Protein AF-A0A8H4QAP1-F1 (afdb_monomer)

Organism: NCBI:txid2030778

Nearest PDB structures (foldseek):
  6ek9-assembly1_A  TM=5.334E-01  e=6.491E-01  Streptomyces lividans
  7nd2-assembly1_B  TM=5.210E-01  e=2.814E+00  Homo sapiens
  6r2g-assembly1_A  TM=3.193E-01  e=6.148E-01  Human immunodeficiency virus 1
  5c5b-assembly1_A  TM=3.567E-01  e=1.002E+00  Homo sapiens

Foldseek 3Di:
DPPPPVVVLDPDPPVVLVVLLVVLLVLLVVLLVLLVVLCVVPNDVLSVLSNVLSVLSVVLSCVVVVCVPDPVNVVVDDLVVNLVSLVVSLVSLVVSLVSLVVVLVPDPDDDPNSVSSVVSSVSSVVSSVSSVVSNVVSVVVVVVCVVVVNDPPPPVPPPPPPPVPPPDDDDDDDDDDDDDDDDDDDDDDDDDDDDDDDDDDDDDDDDDDDDDDDDPDPDDDDDPPDDPVVVVVVVVVVVVVVVVVVVVVVVVVVVVVVVPPPDDPPDDDDDDDDDDDDDDDDDDDD

Radius of gyration: 42.43 Å; Cα contacts (8 Å, |Δi|>4): 109; chains: 1; bounding box: 143×78×102 Å

Mean predicted aligned error: 18.77 Å

InterPro domains:
  IPR008253 Marvel domain [PF01284] (18-136)

Structure (mmCIF, N/CA/C/O backbone):
data_AF-A0A8H4QAP1-F1
#
_entry.id   AF-A0A8H4QAP1-F1
#
loop_
_atom_site.group_PDB
_atom_site.id
_atom_site.type_symbol
_atom_site.label_atom_id
_atom_site.label_alt_id
_atom_site.label_comp_id
_atom_site.label_asym_id
_atom_site.label_entity_id
_atom_site.label_seq_id
_atom_site.pdbx_PDB_ins_code
_atom_site.Cartn_x
_atom_site.Cartn_y
_atom_site.Cartn_z
_atom_site.occupancy
_atom_site.B_iso_or_equiv
_atom_site.auth_seq_id
_atom_site.auth_comp_id
_atom_site.auth_asym_id
_atom_site.auth_atom_id
_atom_site.pdbx_PDB_model_num
ATOM 1 N N . MET A 1 1 ? -18.581 15.049 41.054 1.00 49.25 1 MET A N 1
ATOM 2 C CA . MET A 1 1 ? -17.470 14.069 41.031 1.00 49.25 1 MET A CA 1
ATOM 3 C C . MET A 1 1 ? -17.842 12.804 40.231 1.00 49.25 1 MET A C 1
ATOM 5 O O . MET A 1 1 ? -17.352 11.732 40.550 1.00 49.25 1 MET A O 1
ATOM 9 N N . ASP A 1 2 ? -18.627 12.909 39.147 1.00 53.44 2 ASP A N 1
ATOM 10 C CA . ASP A 1 2 ? -19.087 11.742 38.352 1.00 53.44 2 ASP A CA 1
ATOM 11 C C . ASP A 1 2 ? -18.311 11.505 37.046 1.00 53.44 2 ASP A C 1
ATOM 13 O O . ASP A 1 2 ? -18.606 10.600 36.268 1.00 53.44 2 ASP A O 1
ATOM 17 N N . GLN A 1 3 ? -17.264 12.289 36.799 1.00 52.62 3 GLN A N 1
ATOM 18 C CA . GLN A 1 3 ? -16.520 12.270 35.537 1.00 52.62 3 GLN A CA 1
ATOM 19 C C . GLN A 1 3 ? -15.535 11.089 35.413 1.00 52.62 3 GLN A C 1
ATOM 21 O O . GLN A 1 3 ? -14.846 10.957 34.410 1.00 52.62 3 GLN A O 1
ATOM 26 N N . THR A 1 4 ? -15.465 10.204 36.414 1.00 53.84 4 THR A N 1
ATOM 27 C CA . THR A 1 4 ? -14.451 9.137 36.510 1.00 53.84 4 THR A CA 1
ATOM 28 C C . THR A 1 4 ? -14.895 7.773 35.970 1.00 53.84 4 THR A C 1
ATOM 30 O O . THR A 1 4 ? -14.049 6.886 35.824 1.00 53.84 4 THR A O 1
ATOM 33 N N . LYS A 1 5 ? -16.185 7.576 35.650 1.00 55.31 5 LYS A N 1
ATOM 34 C CA . LYS A 1 5 ? -16.690 6.309 35.076 1.00 55.31 5 LYS A CA 1
ATOM 35 C C . LYS A 1 5 ? -16.772 6.311 33.548 1.00 55.31 5 LYS A C 1
ATOM 37 O O . LYS A 1 5 ? -16.406 5.307 32.947 1.00 55.31 5 LYS A O 1
ATOM 42 N N . ALA A 1 6 ? -17.173 7.420 32.923 1.00 56.00 6 ALA A N 1
ATOM 43 C CA . ALA A 1 6 ? -17.333 7.488 31.464 1.00 56.00 6 ALA A CA 1
ATOM 44 C C . ALA A 1 6 ? -15.996 7.414 30.698 1.00 56.00 6 ALA A C 1
ATOM 46 O O . ALA A 1 6 ? -15.949 6.934 29.570 1.00 56.00 6 ALA A O 1
ATOM 47 N N . ASP A 1 7 ? -14.895 7.829 31.329 1.00 52.38 7 ASP A N 1
ATOM 48 C CA . ASP A 1 7 ? -13.573 7.894 30.690 1.00 52.38 7 ASP A CA 1
ATOM 49 C C . ASP A 1 7 ? -12.844 6.534 30.640 1.00 52.38 7 ASP A C 1
ATOM 51 O O . ASP A 1 7 ? -11.825 6.385 29.969 1.00 52.38 7 ASP A O 1
ATOM 55 N N . ARG A 1 8 ? -13.364 5.504 31.327 1.00 53.78 8 ARG A N 1
ATOM 56 C CA . ARG A 1 8 ? -12.758 4.157 31.338 1.00 53.78 8 ARG A CA 1
ATOM 57 C C . ARG A 1 8 ? -13.138 3.295 30.134 1.00 53.78 8 ARG A C 1
ATOM 59 O O . ARG A 1 8 ? -12.494 2.270 29.918 1.00 53.78 8 ARG A O 1
ATOM 66 N N . ASP A 1 9 ? -14.130 3.703 29.342 1.00 52.78 9 ASP A N 1
ATOM 67 C CA . ASP A 1 9 ? -14.642 2.888 28.231 1.00 52.78 9 ASP A CA 1
ATOM 68 C C . ASP A 1 9 ? -14.053 3.234 26.855 1.00 52.78 9 ASP A C 1
ATOM 70 O O . ASP A 1 9 ? -14.320 2.545 25.866 1.00 52.78 9 ASP A O 1
ATOM 74 N N . VAL A 1 10 ? -13.176 4.239 26.770 1.00 57.09 10 VAL A N 1
ATOM 75 C CA . VAL A 1 10 ? -12.508 4.611 25.516 1.00 57.09 10 VAL A CA 1
ATOM 76 C C . VAL A 1 10 ? -11.149 3.917 25.429 1.00 57.09 10 VAL A C 1
ATOM 78 O O . VAL A 1 10 ? -10.222 4.221 26.178 1.00 57.09 10 VAL A O 1
ATOM 81 N N . LEU A 1 11 ? -11.009 2.972 24.493 1.00 58.81 11 LEU A N 1
ATOM 82 C CA . LEU A 1 11 ? -9.703 2.429 24.108 1.00 58.81 11 LEU A CA 1
ATOM 83 C C . LEU A 1 11 ? -8.858 3.566 23.543 1.00 58.81 11 LEU A C 1
ATOM 85 O O . LEU A 1 11 ? -9.045 3.972 22.400 1.00 58.81 11 LEU A O 1
ATOM 89 N N . ARG A 1 12 ? -7.922 4.083 24.338 1.00 67.44 12 ARG A N 1
ATOM 90 C CA . ARG A 1 12 ? -6.861 4.930 23.800 1.00 67.44 12 ARG A CA 1
ATOM 91 C C . ARG A 1 12 ? -6.003 4.075 22.879 1.00 67.44 12 ARG A C 1
ATOM 93 O O . ARG A 1 12 ? -5.262 3.211 23.355 1.00 67.44 12 ARG A O 1
ATOM 100 N N . THR A 1 13 ? -6.082 4.331 21.578 1.00 75.44 13 THR A N 1
ATOM 101 C CA . THR A 1 13 ? -5.069 3.864 20.637 1.00 75.44 13 THR A CA 1
ATOM 102 C C . THR A 1 13 ? -3.722 4.395 21.127 1.00 75.44 13 THR A C 1
ATOM 104 O O . THR A 1 13 ? -3.597 5.589 21.424 1.00 75.44 13 THR A O 1
ATOM 107 N N . PRO A 1 14 ? -2.719 3.528 21.321 1.00 86.88 14 PRO A N 1
ATOM 108 C CA . PRO A 1 14 ? -1.445 3.982 21.834 1.00 86.88 14 PRO A CA 1
ATOM 109 C C . PRO A 1 14 ? -0.796 4.921 20.810 1.00 86.88 14 PRO A C 1
ATOM 111 O O . PRO A 1 14 ? -0.802 4.663 19.606 1.00 86.88 14 PRO A O 1
ATOM 114 N N . THR A 1 15 ? -0.233 6.026 21.295 1.00 87.56 15 THR A N 1
ATOM 115 C CA . THR A 1 15 ? 0.269 7.135 20.464 1.00 87.56 15 THR A CA 1
ATOM 116 C C . THR A 1 15 ? 1.356 6.719 19.474 1.00 87.56 15 THR A C 1
ATOM 118 O O . THR A 1 15 ? 1.481 7.333 18.417 1.00 87.56 15 THR A O 1
ATOM 121 N N . TRP A 1 16 ? 2.109 5.653 19.761 1.00 92.56 16 TRP A N 1
ATOM 122 C CA . TRP A 1 16 ? 3.135 5.144 18.847 1.00 92.56 16 TRP A CA 1
ATOM 123 C C . TRP A 1 16 ? 2.554 4.630 17.521 1.00 92.56 16 TRP A C 1
ATOM 125 O O . TRP A 1 16 ? 3.208 4.753 16.489 1.00 92.56 16 TRP A O 1
ATOM 135 N N . ILE A 1 17 ? 1.314 4.130 17.508 1.00 90.31 17 ILE A N 1
ATOM 136 C CA . ILE A 1 17 ? 0.668 3.650 16.275 1.00 90.31 17 ILE A CA 1
ATOM 137 C C . ILE A 1 17 ? 0.290 4.794 15.364 1.00 90.31 17 ILE A C 1
ATOM 139 O O . ILE A 1 17 ? 0.455 4.688 14.153 1.00 90.31 17 ILE A O 1
ATOM 143 N N . LEU A 1 18 ? -0.150 5.909 15.943 1.00 88.81 18 LEU A N 1
ATOM 144 C CA . LEU A 1 18 ? -0.359 7.128 15.177 1.00 88.81 18 LEU A CA 1
ATOM 145 C C . LEU A 1 18 ? 0.948 7.559 14.495 1.00 88.81 18 LEU A C 1
ATOM 147 O O . LEU A 1 18 ? 0.932 7.906 13.320 1.00 88.81 18 LEU A O 1
ATOM 151 N N . GLY A 1 19 ? 2.081 7.462 15.202 1.00 92.12 19 GLY A N 1
ATOM 152 C CA . GLY A 1 19 ? 3.406 7.723 14.634 1.00 92.12 19 GLY A CA 1
ATOM 153 C C . GLY A 1 19 ? 3.728 6.834 13.427 1.00 92.12 19 GLY A C 1
ATOM 154 O O . GLY A 1 19 ? 4.147 7.345 12.390 1.00 92.12 19 GLY A O 1
ATOM 155 N N . ILE A 1 20 ? 3.465 5.526 13.523 1.00 93.31 20 ILE A N 1
ATOM 156 C CA . ILE A 1 20 ? 3.664 4.592 12.402 1.00 93.31 20 ILE A CA 1
ATOM 157 C C . ILE A 1 20 ? 2.753 4.935 11.220 1.00 93.31 20 ILE A C 1
ATOM 159 O O . ILE A 1 20 ? 3.222 4.965 10.088 1.00 93.31 20 ILE A O 1
ATOM 163 N N . ARG A 1 21 ? 1.481 5.265 11.466 1.00 91.88 21 ARG A N 1
ATOM 164 C CA . ARG A 1 21 ? 0.537 5.636 10.398 1.00 91.88 21 ARG A CA 1
ATOM 165 C C . ARG A 1 21 ? 0.924 6.935 9.689 1.00 91.88 21 ARG A C 1
ATOM 167 O O . ARG A 1 21 ? 0.727 7.054 8.484 1.00 91.88 21 ARG A O 1
ATOM 174 N N . ILE A 1 22 ? 1.512 7.894 10.405 1.00 92.00 22 ILE A N 1
ATOM 175 C CA . ILE A 1 22 ? 2.073 9.106 9.789 1.00 92.00 22 ILE A CA 1
ATOM 176 C C . ILE A 1 22 ? 3.267 8.742 8.901 1.00 92.00 22 ILE A C 1
ATOM 178 O O . ILE A 1 22 ? 3.344 9.222 7.773 1.00 92.00 22 ILE A O 1
ATOM 182 N N . ALA A 1 23 ? 4.163 7.869 9.370 1.00 93.94 23 ALA A N 1
ATOM 183 C CA . ALA A 1 23 ? 5.280 7.394 8.555 1.00 93.94 23 ALA A CA 1
ATOM 184 C C . ALA A 1 23 ? 4.794 6.673 7.284 1.00 93.94 23 ALA A C 1
ATOM 186 O O . ALA A 1 23 ? 5.299 6.976 6.207 1.00 93.94 23 ALA A O 1
ATOM 187 N N . GLN A 1 24 ? 3.769 5.819 7.394 1.00 93.94 24 GLN A N 1
ATOM 188 C CA . GLN A 1 24 ? 3.098 5.174 6.255 1.00 93.94 24 GLN A CA 1
ATOM 189 C C . GLN A 1 24 ? 2.516 6.203 5.275 1.00 93.94 24 GLN A C 1
ATOM 191 O O . GLN A 1 24 ? 2.754 6.159 4.071 1.00 93.94 24 GLN A O 1
ATOM 196 N N . SER A 1 25 ? 1.813 7.218 5.787 1.00 93.88 25 SER A N 1
ATOM 197 C CA . SER A 1 25 ? 1.268 8.295 4.954 1.00 93.88 25 SER A CA 1
ATOM 198 C C . SER A 1 25 ? 2.364 9.037 4.182 1.00 93.88 25 SER A C 1
ATOM 200 O O . SER A 1 25 ? 2.237 9.236 2.973 1.00 93.88 25 SER A O 1
ATOM 202 N N . VAL A 1 26 ? 3.468 9.393 4.842 1.00 96.44 26 VAL A N 1
ATOM 203 C CA . VAL A 1 26 ? 4.600 10.076 4.200 1.00 96.44 26 VAL A CA 1
ATOM 204 C C . VAL A 1 26 ? 5.280 9.171 3.172 1.00 96.44 26 VAL A C 1
ATOM 206 O O . VAL A 1 26 ? 5.557 9.614 2.059 1.00 96.44 26 VAL A O 1
ATOM 209 N N . LEU A 1 27 ? 5.522 7.904 3.507 1.00 92.88 27 LEU A N 1
ATOM 210 C CA . LEU A 1 27 ? 6.174 6.956 2.608 1.00 92.88 27 LEU A CA 1
ATOM 211 C C . LEU A 1 27 ? 5.308 6.673 1.371 1.00 92.88 27 LEU A C 1
ATOM 213 O O . LEU A 1 27 ? 5.824 6.677 0.251 1.00 92.88 27 LEU A O 1
ATOM 217 N N . SER A 1 28 ? 3.987 6.561 1.543 1.00 93.75 28 SER A N 1
ATOM 218 C CA . SER A 1 28 ? 3.043 6.467 0.427 1.00 93.75 28 SER A CA 1
ATOM 219 C C . SER A 1 28 ? 3.104 7.701 -0.486 1.00 93.75 28 SER A C 1
ATOM 221 O O . SER A 1 28 ? 3.160 7.547 -1.699 1.00 93.75 28 SER A O 1
ATOM 223 N N . LEU A 1 29 ? 3.216 8.927 0.049 1.00 94.00 29 LEU A N 1
ATOM 224 C CA . LEU A 1 29 ? 3.379 10.134 -0.779 1.00 94.00 29 LEU A CA 1
ATOM 225 C C . LEU A 1 29 ? 4.664 10.123 -1.603 1.00 94.00 29 LEU A C 1
ATOM 227 O O . LEU A 1 29 ? 4.653 10.547 -2.759 1.00 94.00 29 LEU A O 1
ATOM 231 N N . LEU A 1 30 ? 5.767 9.641 -1.027 1.00 94.62 30 LEU A N 1
ATOM 232 C CA . LEU A 1 30 ? 7.022 9.508 -1.764 1.00 94.62 30 LEU A CA 1
ATOM 233 C C . LEU A 1 30 ? 6.856 8.526 -2.925 1.00 94.62 30 LEU A C 1
ATOM 235 O O . LEU A 1 30 ? 7.255 8.831 -4.049 1.00 94.62 30 LEU A O 1
ATOM 239 N N . ILE A 1 31 ? 6.210 7.384 -2.680 1.00 92.44 31 ILE A N 1
ATOM 240 C CA . ILE A 1 31 ? 5.931 6.375 -3.707 1.00 92.44 31 ILE A CA 1
ATOM 241 C C . ILE A 1 31 ? 4.969 6.915 -4.771 1.00 92.44 31 ILE A C 1
ATOM 243 O O . ILE A 1 31 ? 5.195 6.675 -5.958 1.00 92.44 31 ILE A O 1
ATOM 247 N N . LEU A 1 32 ? 3.953 7.689 -4.386 1.00 93.25 32 LEU A N 1
ATOM 248 C CA . LEU A 1 32 ? 3.036 8.363 -5.304 1.00 93.25 32 LEU A CA 1
ATOM 249 C C . LEU A 1 32 ? 3.781 9.338 -6.219 1.00 93.25 32 LEU A C 1
ATOM 251 O O . LEU A 1 32 ? 3.605 9.286 -7.434 1.00 93.25 32 LEU A O 1
ATOM 255 N N . ALA A 1 33 ? 4.639 10.190 -5.652 1.00 93.06 33 ALA A N 1
ATOM 256 C CA . ALA A 1 33 ? 5.426 11.162 -6.406 1.00 93.06 33 ALA A CA 1
ATOM 257 C C . ALA A 1 33 ? 6.408 10.475 -7.369 1.00 93.06 33 ALA A C 1
ATOM 259 O O . ALA A 1 33 ? 6.504 10.860 -8.534 1.00 93.06 33 ALA A O 1
ATOM 260 N N . LEU A 1 34 ? 7.085 9.416 -6.910 1.00 88.56 34 LEU A N 1
ATOM 261 C CA . LEU A 1 34 ? 7.963 8.585 -7.740 1.00 88.56 34 LEU A CA 1
ATOM 262 C C . LEU A 1 34 ? 7.184 7.899 -8.873 1.00 88.56 34 LEU A C 1
ATOM 264 O O . LEU A 1 34 ? 7.616 7.932 -10.024 1.00 88.56 34 LEU A O 1
ATOM 268 N N . SER A 1 35 ? 6.016 7.326 -8.571 1.00 88.19 35 SER A N 1
ATOM 269 C CA . SER A 1 35 ? 5.172 6.638 -9.558 1.00 88.19 35 SER A CA 1
ATOM 270 C C . SER A 1 35 ? 4.613 7.618 -10.594 1.00 88.19 35 SER A C 1
ATOM 272 O O . SER A 1 35 ? 4.638 7.325 -11.786 1.00 88.19 35 SER A O 1
ATOM 274 N N . ALA A 1 36 ? 4.186 8.812 -10.174 1.00 90.31 36 ALA A N 1
ATOM 275 C CA . ALA A 1 36 ? 3.742 9.874 -11.076 1.00 90.31 36 ALA A CA 1
ATOM 276 C C . ALA A 1 36 ? 4.884 10.375 -11.979 1.00 90.31 36 ALA A C 1
ATOM 278 O O . ALA A 1 36 ? 4.693 10.556 -13.183 1.00 90.31 36 ALA A O 1
ATOM 279 N N . ALA A 1 37 ? 6.094 10.535 -11.432 1.00 89.50 37 ALA A N 1
ATOM 280 C CA . ALA A 1 37 ? 7.272 10.902 -12.214 1.00 89.50 37 ALA A CA 1
ATOM 281 C C . ALA A 1 37 ? 7.610 9.849 -13.287 1.00 89.50 37 ALA A C 1
ATOM 283 O O . ALA A 1 37 ? 7.969 10.218 -14.404 1.00 89.50 37 ALA A O 1
ATOM 284 N N . ILE A 1 38 ? 7.447 8.554 -12.988 1.00 85.75 38 ILE A N 1
ATOM 285 C CA . ILE A 1 38 ? 7.602 7.472 -13.975 1.00 85.75 38 ILE A CA 1
ATOM 286 C C . ILE A 1 38 ? 6.492 7.552 -15.038 1.00 85.75 38 ILE A C 1
ATOM 288 O O . ILE A 1 38 ? 6.792 7.550 -16.234 1.00 85.75 38 ILE A O 1
ATOM 292 N N . ALA A 1 39 ? 5.234 7.714 -14.614 1.00 86.94 39 ALA A N 1
ATOM 293 C CA . ALA A 1 39 ? 4.066 7.739 -15.495 1.00 86.94 39 ALA A CA 1
ATOM 294 C C . ALA A 1 39 ? 4.104 8.876 -16.532 1.00 86.94 39 ALA A C 1
ATOM 296 O O . ALA A 1 39 ? 3.662 8.683 -17.662 1.00 86.94 39 ALA A O 1
ATOM 297 N N . THR A 1 40 ? 4.671 10.041 -16.188 1.00 87.06 40 THR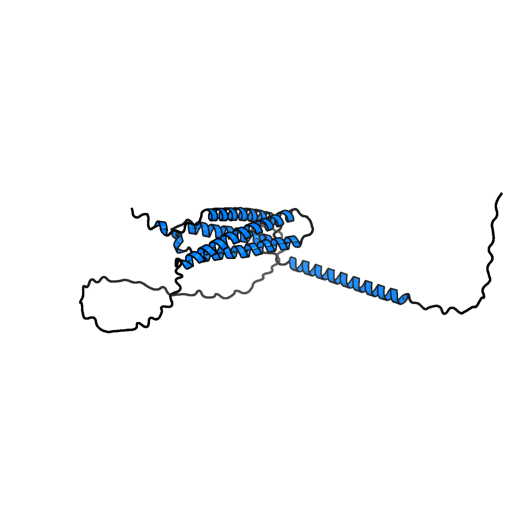 A N 1
ATOM 298 C CA . THR A 1 40 ? 4.821 11.161 -17.144 1.00 87.06 40 THR A CA 1
ATOM 299 C C . THR A 1 40 ? 5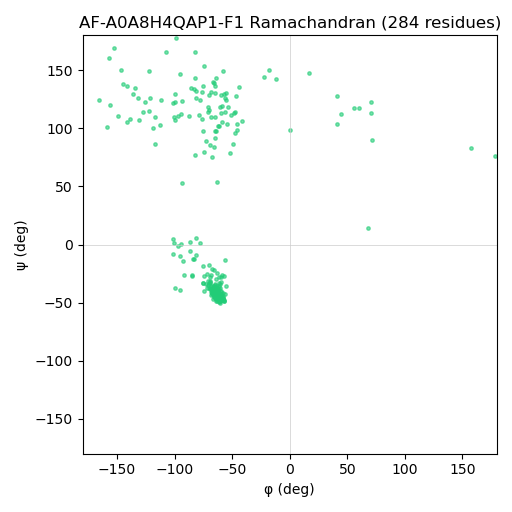.778 10.877 -18.301 1.00 87.06 40 THR A C 1
ATOM 301 O O . THR A 1 40 ? 5.688 11.539 -19.332 1.00 87.06 40 THR A O 1
ATOM 304 N N . ARG A 1 41 ? 6.702 9.919 -18.153 1.00 82.00 41 ARG A N 1
ATOM 305 C CA . ARG A 1 41 ? 7.702 9.600 -19.186 1.00 82.00 41 ARG A CA 1
ATOM 306 C C . ARG A 1 41 ? 7.324 8.389 -20.022 1.00 82.00 41 ARG A C 1
ATOM 308 O O . ARG A 1 41 ? 7.615 8.366 -21.210 1.00 82.00 41 ARG A O 1
ATOM 315 N N . ASN A 1 42 ? 6.719 7.387 -19.399 1.00 79.94 42 ASN A N 1
ATOM 316 C CA . ASN A 1 42 ? 6.158 6.229 -20.073 1.00 79.94 42 ASN A CA 1
ATOM 317 C C . ASN A 1 42 ? 5.087 5.649 -19.159 1.00 79.94 42 ASN A C 1
ATOM 319 O O . ASN A 1 42 ? 5.387 5.257 -18.030 1.00 79.94 42 ASN A O 1
ATOM 323 N N . TYR A 1 43 ? 3.848 5.592 -19.641 1.00 77.06 43 TYR A N 1
ATOM 324 C CA . TYR A 1 43 ? 2.794 4.932 -18.890 1.00 77.06 43 TYR A CA 1
ATOM 325 C C . TYR A 1 43 ? 3.064 3.429 -18.899 1.00 77.06 43 TYR A C 1
ATOM 327 O O . TYR A 1 43 ? 3.116 2.792 -19.949 1.00 77.06 43 TYR A O 1
ATOM 335 N N . ILE A 1 44 ? 3.323 2.894 -17.714 1.00 78.00 44 ILE A N 1
ATOM 336 C CA . ILE A 1 44 ? 3.673 1.500 -17.483 1.00 78.00 44 ILE A CA 1
ATOM 337 C C . ILE A 1 44 ? 2.620 0.938 -16.531 1.00 78.00 44 ILE A C 1
ATOM 339 O O . ILE A 1 44 ? 2.421 1.508 -15.454 1.00 78.00 44 ILE A O 1
ATOM 343 N N . ASP A 1 45 ? 1.969 -0.162 -16.899 1.00 84.94 45 ASP A N 1
ATOM 344 C CA . ASP A 1 45 ? 0.831 -0.724 -16.155 1.00 84.94 45 ASP A CA 1
ATOM 345 C C . ASP A 1 45 ? 1.164 -1.003 -14.675 1.00 84.94 45 ASP A C 1
ATOM 347 O O . ASP A 1 45 ? 0.366 -0.749 -13.772 1.00 84.94 45 ASP A O 1
ATOM 351 N N . GLU A 1 46 ? 2.397 -1.421 -14.393 1.00 86.94 46 GLU A N 1
ATOM 352 C CA . GLU A 1 46 ? 2.910 -1.709 -13.052 1.00 86.94 46 GLU A CA 1
ATOM 353 C C . GLU A 1 46 ? 3.048 -0.439 -12.199 1.00 86.94 46 GLU A C 1
ATOM 355 O O . GLU A 1 46 ? 2.778 -0.452 -10.996 1.00 86.94 46 GLU A O 1
ATOM 360 N N . SER A 1 47 ? 3.426 0.685 -12.820 1.00 85.50 47 SER A N 1
ATOM 361 C CA . SER A 1 47 ? 3.462 1.987 -12.141 1.00 85.50 47 SER A CA 1
ATOM 362 C C . SER A 1 47 ? 2.050 2.495 -11.827 1.00 85.50 47 SER A C 1
ATOM 364 O O . SER A 1 47 ? 1.839 3.114 -10.782 1.00 85.50 47 SER A O 1
ATOM 366 N N . GLY A 1 48 ? 1.072 2.154 -12.677 1.00 88.88 48 GLY A N 1
ATOM 367 C CA . GLY A 1 48 ? -0.346 2.426 -12.455 1.00 88.88 48 GLY A CA 1
ATOM 368 C C . GLY A 1 48 ? -0.888 1.709 -11.219 1.00 88.88 48 GLY A C 1
ATOM 369 O O . GLY A 1 48 ? -1.583 2.328 -10.411 1.00 88.88 48 GLY A O 1
ATOM 370 N N . LEU A 1 49 ? -0.498 0.445 -11.008 1.00 91.75 49 LEU A N 1
ATOM 371 C CA . LEU A 1 49 ? -0.848 -0.299 -9.795 1.00 91.75 49 LEU A CA 1
ATOM 372 C C . LEU A 1 49 ? -0.284 0.385 -8.540 1.00 91.75 49 LEU A C 1
ATOM 374 O O . LEU A 1 49 ? -1.037 0.659 -7.611 1.00 91.75 49 LEU A O 1
ATOM 378 N N . SER A 1 50 ? 1.009 0.721 -8.521 1.00 92.31 50 SER A N 1
ATOM 379 C CA . SER A 1 50 ? 1.643 1.425 -7.390 1.00 92.31 50 SER A CA 1
ATOM 380 C C . SER A 1 50 ? 0.943 2.754 -7.064 1.00 92.31 50 SER A C 1
ATOM 382 O O . SER A 1 50 ? 0.653 3.053 -5.902 1.00 92.31 50 SER A O 1
ATOM 384 N N . LEU A 1 51 ? 0.588 3.526 -8.096 1.00 92.25 51 LEU A N 1
ATOM 385 C CA . LEU A 1 51 ? -0.148 4.781 -7.956 1.00 92.25 51 LEU A CA 1
ATOM 386 C C . LEU A 1 51 ? -1.540 4.560 -7.341 1.00 92.25 51 LEU A C 1
ATOM 388 O O . LEU A 1 51 ? -1.909 5.250 -6.389 1.00 92.25 51 LEU A O 1
ATOM 392 N N . ALA A 1 52 ? -2.292 3.571 -7.832 1.00 94.88 52 ALA A N 1
ATOM 393 C CA . ALA A 1 52 ? -3.614 3.237 -7.308 1.00 94.88 52 ALA A CA 1
ATOM 394 C C . ALA A 1 52 ? -3.557 2.771 -5.842 1.00 94.88 52 ALA A C 1
ATOM 396 O O . ALA A 1 52 ? -4.341 3.236 -5.012 1.00 94.88 52 ALA A O 1
ATOM 397 N N . VAL A 1 53 ? -2.601 1.901 -5.498 1.00 95.00 53 VAL A N 1
ATOM 398 C CA . VAL A 1 53 ? -2.409 1.402 -4.125 1.00 95.00 53 VAL A CA 1
ATOM 399 C C . VAL A 1 53 ? -2.017 2.535 -3.174 1.00 95.00 53 VAL A C 1
ATOM 401 O O . VAL A 1 53 ? -2.513 2.600 -2.045 1.00 95.00 53 VAL A O 1
ATOM 404 N N . SER A 1 54 ? -1.195 3.482 -3.629 1.00 95.25 54 SER A N 1
ATOM 405 C CA . SER A 1 54 ? -0.846 4.655 -2.830 1.00 95.25 54 SER A CA 1
ATOM 406 C C . SER A 1 54 ? -2.050 5.565 -2.562 1.00 95.25 54 SER A C 1
ATOM 408 O O . SER A 1 54 ? -2.198 6.064 -1.447 1.00 95.25 54 SER A O 1
ATOM 410 N N . LEU A 1 55 ? -2.932 5.776 -3.543 1.00 94.75 55 LEU A N 1
ATOM 411 C CA . LEU A 1 55 ? -4.163 6.548 -3.336 1.00 94.75 55 LEU A CA 1
ATOM 412 C C . LEU A 1 55 ? -5.132 5.831 -2.386 1.00 94.75 55 LEU A C 1
ATOM 414 O O . LEU A 1 55 ? -5.712 6.457 -1.498 1.00 94.75 55 LEU A O 1
ATOM 418 N N . MET A 1 56 ? -5.261 4.509 -2.516 1.00 94.31 56 MET A N 1
ATOM 419 C CA . MET A 1 56 ? -6.061 3.698 -1.592 1.00 94.31 56 MET A CA 1
ATOM 420 C C . MET A 1 56 ? -5.506 3.737 -0.166 1.00 94.31 56 MET A C 1
ATOM 422 O O . MET A 1 56 ? -6.276 3.785 0.789 1.00 94.31 56 MET A O 1
ATOM 426 N N . THR A 1 57 ? -4.182 3.791 -0.007 1.00 95.19 57 THR A N 1
ATOM 427 C CA . THR A 1 57 ? -3.532 3.970 1.301 1.00 95.19 57 THR A CA 1
ATOM 428 C C . THR A 1 57 ? -3.972 5.279 1.959 1.00 95.19 57 THR A C 1
ATOM 430 O O . THR A 1 57 ? -4.355 5.286 3.129 1.00 95.19 57 THR A O 1
ATOM 433 N N . TRP A 1 58 ? -4.017 6.373 1.195 1.00 94.56 58 TRP A N 1
ATOM 434 C CA . TRP A 1 58 ? -4.526 7.659 1.675 1.00 94.56 58 TRP A CA 1
ATOM 435 C C . TRP A 1 58 ? -5.989 7.593 2.105 1.00 94.56 58 TRP A C 1
ATOM 437 O O . TRP A 1 58 ? -6.335 8.092 3.177 1.00 94.56 58 TRP A O 1
ATOM 447 N N . LEU A 1 59 ? -6.838 6.935 1.314 1.00 93.69 59 LEU A N 1
ATOM 448 C CA . LEU A 1 59 ? -8.250 6.765 1.645 1.00 93.69 59 LEU A CA 1
ATOM 449 C C . LEU A 1 59 ? -8.441 5.939 2.927 1.00 93.69 59 LEU A C 1
ATOM 451 O O . LEU A 1 59 ? -9.236 6.313 3.789 1.00 93.69 59 LEU A O 1
ATOM 455 N N . SER A 1 60 ? -7.672 4.862 3.094 1.00 92.62 60 SER A N 1
ATOM 456 C CA . SER A 1 60 ? -7.702 4.019 4.294 1.00 92.62 60 SER A CA 1
ATOM 457 C C . SER A 1 60 ? -7.227 4.764 5.541 1.00 92.62 60 SER A C 1
ATOM 459 O O . SER A 1 60 ? -7.892 4.714 6.575 1.00 92.62 60 SER A O 1
ATOM 461 N N . ILE A 1 61 ? -6.120 5.511 5.458 1.00 91.69 61 ILE A N 1
ATOM 462 C CA . ILE A 1 61 ? -5.619 6.318 6.582 1.00 91.69 61 ILE A CA 1
ATOM 463 C C . ILE A 1 61 ? -6.623 7.416 6.939 1.00 91.69 61 ILE A C 1
ATOM 465 O O . ILE A 1 61 ? -6.884 7.645 8.124 1.00 91.69 61 ILE A O 1
ATOM 469 N N . ALA A 1 62 ? -7.226 8.065 5.939 1.00 90.81 62 ALA A N 1
ATOM 470 C CA . ALA A 1 62 ? -8.276 9.051 6.154 1.00 90.81 62 ALA A CA 1
ATOM 471 C C . ALA A 1 62 ? -9.486 8.423 6.857 1.00 90.81 62 ALA A C 1
ATOM 473 O O . ALA A 1 62 ? -9.939 8.963 7.863 1.00 90.81 62 ALA A O 1
ATOM 474 N N . TYR A 1 63 ? -9.956 7.256 6.405 1.00 90.19 63 TYR A N 1
ATOM 475 C CA . TYR A 1 63 ? -11.046 6.518 7.047 1.00 90.19 63 TYR A CA 1
ATOM 476 C C . TYR A 1 63 ? -10.735 6.194 8.517 1.00 90.19 63 TYR A C 1
ATOM 478 O O . TYR A 1 63 ? -11.540 6.478 9.407 1.00 90.19 63 TYR A O 1
ATOM 486 N N . MET A 1 64 ? -9.546 5.662 8.803 1.00 87.00 64 MET A N 1
ATOM 487 C CA . MET A 1 64 ? -9.138 5.320 10.171 1.00 87.00 64 MET A CA 1
ATOM 488 C C . MET A 1 64 ? -9.014 6.560 11.061 1.00 87.00 64 MET A C 1
ATOM 490 O O . MET A 1 64 ? -9.526 6.579 12.176 1.00 87.00 64 MET A O 1
ATOM 494 N N . THR A 1 65 ? -8.403 7.632 10.556 1.00 86.00 65 THR A N 1
ATOM 495 C CA . THR A 1 65 ? -8.220 8.874 11.322 1.00 86.00 65 THR A CA 1
ATOM 496 C C . THR A 1 65 ? -9.555 9.575 11.576 1.00 86.00 65 THR A C 1
ATOM 498 O O . THR A 1 65 ? -9.805 10.075 12.674 1.00 86.00 65 THR A O 1
ATOM 501 N N . LEU A 1 66 ? -10.437 9.603 10.575 1.00 87.06 66 LEU A N 1
ATOM 502 C CA . LEU A 1 66 ? -11.735 10.263 10.663 1.00 87.06 66 LEU A CA 1
ATOM 503 C C . LEU A 1 66 ? -12.656 9.547 11.654 1.00 87.06 66 LEU A C 1
ATOM 505 O O . LEU A 1 66 ? -13.309 10.200 12.469 1.00 87.06 66 LEU A O 1
ATOM 509 N N . THR A 1 67 ? -12.663 8.213 11.626 1.00 85.19 67 THR A N 1
ATOM 510 C CA . THR A 1 67 ? -13.472 7.407 12.547 1.00 85.19 67 THR A CA 1
ATOM 511 C C . THR A 1 67 ? -12.977 7.471 13.995 1.00 85.19 67 THR A C 1
ATOM 513 O O . THR A 1 67 ? -13.790 7.396 14.915 1.00 85.19 67 THR A O 1
ATOM 516 N N . GLU A 1 68 ? -11.680 7.697 14.227 1.00 82.12 68 GLU A N 1
ATOM 517 C CA . GLU A 1 68 ? -11.150 7.954 15.573 1.00 82.12 68 GLU A CA 1
ATOM 518 C C . GLU A 1 68 ? -11.485 9.364 16.090 1.00 82.12 68 GLU A C 1
ATOM 520 O O . GLU A 1 68 ? -11.785 9.542 17.276 1.00 82.12 68 GLU A O 1
ATOM 525 N N . ARG A 1 69 ? -11.422 10.381 15.219 1.00 80.94 69 ARG A N 1
ATOM 526 C CA . ARG A 1 69 ? -11.541 11.794 15.617 1.00 80.94 69 ARG A CA 1
ATOM 527 C C . ARG A 1 69 ? -12.971 12.295 15.727 1.00 80.94 69 ARG A C 1
ATOM 529 O O . ARG A 1 69 ? -13.198 13.223 16.500 1.00 80.94 69 ARG A O 1
ATOM 536 N N . LEU A 1 70 ? -13.916 11.718 14.987 1.00 80.31 70 LEU A N 1
ATOM 537 C CA . LEU A 1 70 ? -15.306 12.167 14.983 1.00 80.31 70 LEU A CA 1
ATOM 538 C C . LEU A 1 70 ? -16.176 11.279 15.890 1.00 80.31 70 LEU A C 1
ATOM 540 O O . LEU A 1 70 ? -16.511 10.154 15.513 1.00 80.31 70 LEU A O 1
ATOM 544 N N . PRO A 1 71 ? -16.608 11.774 17.069 1.00 72.19 71 PRO A N 1
ATOM 545 C CA . PRO A 1 71 ? -17.445 11.009 17.997 1.00 72.19 71 PRO A CA 1
ATOM 546 C C . PRO A 1 71 ? -18.771 10.577 17.362 1.00 72.19 71 PRO A C 1
ATOM 548 O O . PRO A 1 71 ? -19.278 9.499 17.656 1.00 72.19 71 PRO A O 1
ATOM 551 N N . THR A 1 72 ? -19.297 11.402 16.455 1.00 71.31 72 THR A N 1
ATOM 552 C CA . THR A 1 72 ? -20.570 11.225 15.746 1.00 71.31 72 THR A CA 1
ATOM 553 C C . THR A 1 72 ? -20.566 10.046 14.768 1.00 71.31 72 THR A C 1
ATOM 555 O O . THR A 1 72 ? -21.627 9.538 14.425 1.00 71.31 72 THR A O 1
ATOM 558 N N . LEU A 1 73 ? -19.387 9.586 14.335 1.00 65.06 73 LEU A N 1
ATOM 559 C CA . LEU A 1 73 ? -19.219 8.458 13.409 1.00 65.06 73 LEU A CA 1
ATOM 560 C C . LEU A 1 73 ? -18.844 7.149 14.117 1.00 65.06 73 LEU A C 1
ATOM 562 O O . LEU A 1 73 ? -18.702 6.119 13.458 1.00 65.06 73 LEU A O 1
ATOM 566 N N . ARG A 1 74 ? -18.730 7.148 15.453 1.00 67.38 74 ARG A N 1
ATOM 567 C CA . ARG A 1 74 ? -18.376 5.943 16.225 1.00 67.38 74 ARG A CA 1
ATOM 568 C C . ARG A 1 74 ? -19.370 4.802 16.046 1.00 67.38 74 ARG A C 1
ATOM 570 O O . ARG A 1 74 ? -18.964 3.649 16.110 1.00 67.38 74 ARG A O 1
ATOM 577 N N . THR A 1 75 ? -20.634 5.107 15.760 1.00 68.06 75 THR A N 1
ATOM 578 C CA . THR A 1 75 ? -21.666 4.099 15.481 1.00 68.06 75 THR A CA 1
ATOM 579 C C . THR A 1 75 ? -21.337 3.252 14.247 1.00 68.06 75 THR A C 1
ATOM 581 O O . THR A 1 75 ? -21.721 2.091 14.191 1.00 68.06 75 THR A O 1
ATOM 584 N N . GLY A 1 76 ? -20.591 3.802 13.282 1.00 63.84 76 GLY A N 1
ATOM 585 C CA . GLY A 1 76 ? -20.129 3.081 12.093 1.00 63.84 76 GLY A CA 1
ATOM 586 C C . GLY A 1 76 ? -18.728 2.481 12.226 1.00 63.84 76 GLY A C 1
ATOM 587 O O . GLY A 1 76 ? -18.227 1.895 11.264 1.00 63.84 76 GLY A O 1
ATOM 588 N N . TYR A 1 77 ? -18.060 2.636 13.377 1.00 73.62 77 TYR A N 1
ATOM 589 C CA . TYR A 1 77 ? -16.715 2.100 13.561 1.00 73.62 77 TYR A CA 1
ATOM 590 C C . TYR A 1 77 ? -16.771 0.588 13.767 1.00 73.62 77 TYR A C 1
ATOM 592 O O . TYR A 1 77 ? -16.976 0.076 14.870 1.00 73.62 77 TYR A O 1
ATOM 600 N N . HIS A 1 78 ? -16.530 -0.141 12.684 1.00 82.75 78 HIS A N 1
ATOM 601 C CA . HIS A 1 78 ? -16.301 -1.571 12.738 1.00 82.75 78 HIS A CA 1
ATOM 602 C C . HIS A 1 78 ? -14.802 -1.837 12.734 1.00 82.75 78 HIS A C 1
ATOM 604 O O . HIS A 1 78 ? -14.128 -1.691 11.718 1.00 82.75 78 HIS A O 1
ATOM 610 N N . VAL A 1 79 ? -14.280 -2.310 13.867 1.00 84.12 79 VAL A N 1
ATOM 611 C CA . VAL A 1 79 ? -12.864 -2.700 13.986 1.00 84.12 79 VAL A CA 1
ATOM 612 C C . VAL A 1 79 ? -12.479 -3.777 12.955 1.00 84.12 79 VAL A C 1
ATOM 614 O O . VAL A 1 79 ? -11.342 -3.840 12.501 1.00 84.12 79 VAL A O 1
ATOM 617 N N . VAL A 1 80 ? -13.457 -4.588 12.534 1.00 86.88 80 VAL A N 1
ATOM 618 C CA . VAL A 1 80 ? -13.311 -5.587 11.467 1.00 86.88 80 VAL A CA 1
ATOM 619 C C . VAL A 1 80 ? -13.078 -4.924 10.107 1.00 86.88 80 VAL A C 1
ATOM 621 O O . VAL A 1 80 ? -12.261 -5.418 9.341 1.00 86.88 80 VAL A O 1
ATOM 624 N N . ALA A 1 81 ? -13.733 -3.794 9.816 1.00 90.12 81 ALA A N 1
ATOM 625 C CA . ALA A 1 81 ? -13.530 -3.062 8.565 1.00 90.12 81 ALA A CA 1
ATOM 626 C C . ALA A 1 81 ? -12.122 -2.459 8.495 1.00 90.12 81 ALA A C 1
ATOM 628 O O . ALA A 1 81 ? -11.457 -2.564 7.470 1.00 90.12 81 ALA A O 1
ATOM 629 N N . VAL A 1 82 ? -11.633 -1.906 9.609 1.00 89.38 82 VAL A N 1
ATOM 630 C CA . VAL A 1 82 ? -10.253 -1.407 9.723 1.00 89.38 82 VAL A CA 1
ATOM 631 C C . VAL A 1 82 ? -9.244 -2.531 9.475 1.00 89.38 82 VAL A C 1
ATOM 633 O O . VAL A 1 82 ? -8.331 -2.366 8.672 1.00 89.38 82 VAL A O 1
ATOM 636 N N . LEU A 1 83 ? -9.440 -3.694 10.105 1.00 92.19 83 LEU A N 1
ATOM 637 C CA . LEU 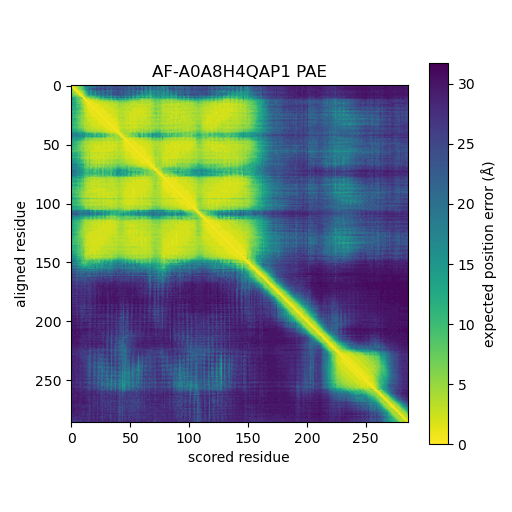A 1 83 ? -8.584 -4.866 9.894 1.00 92.19 83 LEU A CA 1
ATOM 638 C C . LEU A 1 83 ? -8.637 -5.391 8.458 1.00 92.19 83 LEU A C 1
ATOM 640 O O . LEU A 1 83 ? -7.605 -5.784 7.919 1.00 92.19 83 LEU A O 1
ATOM 644 N N . ALA A 1 84 ? -9.818 -5.398 7.840 1.00 94.38 84 ALA A N 1
ATOM 645 C CA . ALA A 1 84 ? -9.982 -5.809 6.452 1.00 94.38 84 ALA A CA 1
ATOM 646 C C . ALA A 1 84 ? -9.266 -4.848 5.491 1.00 94.38 84 ALA A C 1
ATOM 648 O O . ALA A 1 84 ? -8.598 -5.312 4.573 1.00 94.38 84 ALA A O 1
ATOM 649 N N . LEU A 1 85 ? -9.346 -3.533 5.728 1.00 93.25 85 LEU A N 1
ATOM 650 C CA . LEU A 1 85 ? -8.633 -2.520 4.942 1.00 93.25 85 LEU A CA 1
ATOM 651 C C . LEU A 1 85 ? -7.111 -2.645 5.083 1.00 93.25 85 LEU A C 1
ATOM 653 O O . LEU A 1 85 ? -6.417 -2.655 4.068 1.00 93.25 85 LEU A O 1
ATOM 657 N N . ASP A 1 86 ? -6.595 -2.789 6.310 1.00 93.31 86 ASP A N 1
ATOM 658 C CA . ASP A 1 86 ? -5.156 -2.997 6.546 1.00 93.31 86 ASP A CA 1
ATOM 659 C C . ASP A 1 86 ? -4.685 -4.309 5.878 1.00 93.31 86 ASP A C 1
ATOM 661 O O . ASP A 1 86 ? -3.683 -4.322 5.166 1.00 93.31 86 ASP A O 1
ATOM 665 N N . GLY A 1 87 ? -5.440 -5.405 6.026 1.00 95.62 87 GLY A N 1
ATOM 666 C CA . GLY A 1 87 ? -5.131 -6.690 5.387 1.00 95.62 87 GLY A CA 1
ATOM 667 C C . GLY A 1 87 ? -5.165 -6.636 3.856 1.00 95.62 87 GLY A C 1
ATOM 668 O O . GLY A 1 87 ? -4.293 -7.194 3.191 1.00 95.62 87 GLY A O 1
ATOM 669 N N . PHE A 1 88 ? -6.134 -5.923 3.283 1.00 96.19 88 PHE A N 1
ATOM 670 C CA . PHE A 1 88 ? -6.229 -5.705 1.841 1.00 96.19 88 PHE A CA 1
ATOM 671 C C . PHE A 1 88 ? -5.034 -4.908 1.306 1.00 96.19 88 PHE A C 1
ATOM 673 O O . PHE A 1 88 ? -4.447 -5.286 0.291 1.00 96.19 88 PHE A O 1
ATOM 680 N N . LEU A 1 89 ? -4.613 -3.857 2.018 1.00 94.25 89 LEU A N 1
ATOM 681 C CA . LEU A 1 89 ? -3.434 -3.076 1.645 1.00 94.25 89 LEU A CA 1
ATOM 682 C C . LEU A 1 89 ? -2.140 -3.890 1.717 1.00 94.25 89 LEU A C 1
ATOM 684 O O . LEU A 1 89 ? -1.296 -3.722 0.844 1.00 94.25 89 LEU A O 1
ATOM 688 N N . ILE A 1 90 ? -1.996 -4.821 2.668 1.00 96.62 90 ILE A N 1
ATOM 689 C CA . ILE A 1 90 ? -0.848 -5.749 2.699 1.00 96.62 90 ILE A CA 1
ATOM 690 C C . ILE A 1 90 ? -0.755 -6.545 1.394 1.00 96.62 90 ILE A C 1
ATOM 692 O O . ILE A 1 90 ? 0.325 -6.649 0.811 1.00 96.62 90 ILE A O 1
ATOM 696 N N . VAL A 1 91 ? -1.874 -7.106 0.928 1.00 97.12 91 VAL A N 1
ATOM 697 C CA . VAL A 1 91 ? -1.910 -7.912 -0.304 1.00 97.12 91 VAL A CA 1
ATOM 698 C C . VAL A 1 91 ? -1.625 -7.048 -1.532 1.00 97.12 91 VAL A C 1
ATOM 700 O O . VAL A 1 91 ? -0.851 -7.446 -2.401 1.00 97.12 91 VAL A O 1
ATOM 703 N N . LEU A 1 92 ? -2.204 -5.849 -1.594 1.00 94.88 92 LEU A N 1
ATOM 704 C CA . LEU A 1 92 ? -1.974 -4.925 -2.700 1.00 94.88 92 LEU A CA 1
ATOM 705 C C . LEU A 1 92 ? -0.527 -4.426 -2.767 1.00 94.88 92 LEU A C 1
ATOM 707 O O . LEU A 1 92 ? 0.053 -4.400 -3.850 1.00 94.88 92 LEU A O 1
ATOM 711 N N . TRP A 1 93 ? 0.080 -4.074 -1.632 1.00 95.00 93 TRP A N 1
ATOM 712 C CA . TRP A 1 93 ? 1.487 -3.674 -1.583 1.00 95.00 93 TRP A CA 1
ATOM 713 C C . TRP A 1 93 ? 2.424 -4.828 -1.945 1.00 95.00 93 TRP A C 1
ATOM 715 O O . TRP A 1 93 ? 3.394 -4.606 -2.671 1.00 95.00 93 TRP A O 1
ATOM 725 N N . LEU A 1 94 ? 2.104 -6.058 -1.520 1.00 95.00 94 LEU A N 1
ATOM 726 C CA . LEU A 1 94 ? 2.813 -7.271 -1.935 1.00 95.00 94 LEU A CA 1
ATOM 727 C C . LEU A 1 94 ? 2.804 -7.427 -3.462 1.00 95.00 94 LEU A C 1
ATOM 729 O O . LEU A 1 94 ? 3.852 -7.620 -4.076 1.00 95.00 94 LEU A O 1
ATOM 733 N N . ALA A 1 95 ? 1.630 -7.286 -4.080 1.00 95.62 95 ALA A N 1
ATOM 734 C CA . ALA A 1 95 ? 1.480 -7.357 -5.529 1.00 95.62 95 ALA A CA 1
ATOM 735 C C . ALA A 1 95 ? 2.223 -6.218 -6.249 1.00 95.62 95 ALA A C 1
ATOM 737 O O . ALA A 1 95 ? 2.921 -6.467 -7.231 1.00 95.62 95 ALA A O 1
ATOM 738 N N . ALA A 1 96 ? 2.126 -4.984 -5.744 1.00 92.19 96 ALA A N 1
ATOM 739 C CA . ALA A 1 96 ? 2.771 -3.817 -6.339 1.00 92.19 96 ALA A CA 1
ATOM 740 C C . ALA A 1 96 ? 4.303 -3.930 -6.329 1.00 92.19 96 ALA A C 1
ATOM 742 O O . ALA A 1 96 ? 4.941 -3.714 -7.362 1.00 92.19 96 ALA A O 1
ATOM 743 N N . PHE A 1 97 ? 4.912 -4.320 -5.201 1.00 89.75 97 PHE A N 1
ATOM 744 C CA . PHE A 1 97 ? 6.365 -4.489 -5.163 1.00 89.75 97 PHE A CA 1
ATOM 745 C C . PHE A 1 97 ? 6.813 -5.684 -6.010 1.00 89.75 97 PHE A C 1
ATOM 747 O O . PHE A 1 97 ? 7.846 -5.593 -6.672 1.00 89.75 97 PHE A O 1
ATOM 754 N N . ALA A 1 98 ? 6.059 -6.791 -6.015 1.00 92.88 98 ALA A N 1
ATOM 755 C CA . ALA A 1 98 ? 6.403 -7.970 -6.807 1.00 92.88 98 ALA A CA 1
ATOM 756 C C . ALA A 1 98 ? 6.371 -7.654 -8.309 1.00 92.88 98 ALA A C 1
ATOM 758 O O . ALA A 1 98 ? 7.292 -8.034 -9.032 1.00 92.88 98 ALA A O 1
ATOM 759 N N . ALA A 1 99 ? 5.371 -6.890 -8.762 1.00 91.38 99 ALA A N 1
ATOM 760 C CA . ALA A 1 99 ? 5.283 -6.405 -10.136 1.00 91.38 99 ALA A CA 1
ATOM 761 C C . ALA A 1 99 ? 6.479 -5.506 -10.504 1.00 91.38 99 ALA A C 1
ATOM 763 O O . ALA A 1 99 ? 7.123 -5.722 -11.531 1.00 91.38 99 ALA A O 1
ATOM 764 N N . LEU A 1 100 ? 6.844 -4.550 -9.640 1.00 87.00 100 LEU A N 1
ATOM 765 C CA . LEU A 1 100 ? 8.010 -3.682 -9.856 1.00 87.00 100 LEU A CA 1
ATOM 766 C C . LEU A 1 100 ? 9.338 -4.462 -9.855 1.00 87.00 100 LEU A C 1
ATOM 768 O O . LEU A 1 100 ? 10.235 -4.165 -10.646 1.00 87.00 100 LEU A O 1
ATOM 772 N N . ALA A 1 101 ? 9.472 -5.476 -8.998 1.00 90.00 101 ALA A N 1
ATOM 773 C CA . ALA A 1 101 ? 10.650 -6.338 -8.948 1.00 90.00 101 ALA A CA 1
ATOM 774 C C . ALA A 1 101 ? 10.770 -7.214 -10.206 1.00 90.00 101 ALA A C 1
ATOM 776 O O . ALA A 1 101 ? 11.853 -7.307 -10.786 1.00 90.00 101 ALA A O 1
ATOM 777 N N . ALA A 1 102 ? 9.661 -7.801 -10.665 1.00 90.38 102 ALA A N 1
ATOM 778 C CA . ALA A 1 102 ? 9.613 -8.574 -11.904 1.00 90.38 102 ALA A CA 1
ATOM 779 C C . ALA A 1 102 ? 9.965 -7.707 -13.122 1.00 90.38 102 ALA A C 1
ATOM 781 O O . ALA A 1 102 ? 10.754 -8.125 -13.968 1.00 90.38 102 ALA A O 1
ATOM 782 N N . ARG A 1 103 ? 9.464 -6.464 -13.169 1.00 85.25 103 ARG A N 1
ATOM 783 C CA . ARG A 1 103 ? 9.834 -5.478 -14.195 1.00 85.25 103 ARG A CA 1
ATOM 784 C C . ARG A 1 103 ? 11.338 -5.223 -14.207 1.00 85.25 103 ARG A C 1
ATOM 786 O O . ARG A 1 103 ? 11.955 -5.233 -15.269 1.00 85.25 103 ARG A O 1
ATOM 793 N N . ARG A 1 104 ? 11.941 -5.036 -13.028 1.00 84.44 104 ARG A N 1
ATOM 794 C CA . ARG A 1 104 ? 13.388 -4.818 -12.910 1.00 84.44 104 ARG A CA 1
ATOM 795 C C . ARG A 1 104 ? 14.201 -6.002 -13.434 1.00 84.44 104 ARG A C 1
ATOM 797 O O . ARG A 1 104 ? 15.270 -5.788 -13.987 1.00 84.44 104 ARG A O 1
ATOM 804 N N . ALA A 1 105 ? 13.707 -7.228 -13.290 1.00 86.25 105 ALA A N 1
ATOM 805 C CA . ALA A 1 105 ? 14.401 -8.410 -13.792 1.00 86.25 105 ALA A CA 1
ATOM 806 C C . ALA A 1 105 ? 14.423 -8.511 -15.334 1.00 86.25 105 ALA A C 1
ATOM 808 O O . ALA A 1 105 ? 15.234 -9.261 -15.869 1.00 86.25 105 ALA A O 1
ATOM 809 N N . MET A 1 106 ? 13.560 -7.777 -16.052 1.00 81.94 106 MET A N 1
ATOM 810 C CA . MET A 1 106 ? 13.409 -7.899 -17.510 1.00 81.94 106 MET A CA 1
ATOM 811 C C . MET A 1 106 ? 14.268 -6.933 -18.343 1.00 81.94 106 MET A C 1
ATOM 813 O O . MET A 1 106 ? 14.413 -7.155 -19.545 1.00 81.94 106 MET A O 1
ATOM 817 N N . TRP A 1 107 ? 14.854 -5.883 -17.760 1.00 74.38 107 TRP A N 1
ATOM 818 C CA . TRP A 1 107 ? 15.654 -4.909 -18.512 1.00 74.38 107 TRP A CA 1
ATOM 819 C C . TRP A 1 107 ? 17.139 -4.974 -18.151 1.00 74.38 107 TRP A C 1
ATOM 821 O O . TRP A 1 107 ? 17.523 -4.884 -16.991 1.00 74.38 107 TRP A O 1
ATOM 831 N N . TYR A 1 108 ? 17.966 -5.167 -19.183 1.00 69.50 108 TYR A N 1
ATOM 832 C CA . TYR A 1 108 ? 19.428 -5.264 -19.086 1.00 69.50 108 TYR A CA 1
ATOM 833 C C . TYR A 1 108 ? 20.135 -3.956 -19.504 1.00 69.50 108 TYR A C 1
ATOM 835 O O . TYR A 1 108 ? 21.348 -3.826 -19.359 1.00 69.50 108 TYR A O 1
ATOM 843 N N . TYR A 1 109 ? 19.397 -2.981 -20.051 1.00 66.12 109 TYR A N 1
ATOM 844 C CA . TYR A 1 109 ? 19.951 -1.728 -20.570 1.00 66.12 109 TYR A CA 1
ATOM 845 C C . TYR A 1 109 ? 19.764 -0.572 -19.584 1.00 66.12 109 TYR A C 1
ATOM 847 O O . TYR A 1 109 ? 18.667 -0.036 -19.441 1.00 66.12 109 TYR A O 1
ATOM 855 N N . TYR A 1 110 ? 20.883 -0.130 -19.005 1.00 63.38 110 TYR A N 1
ATOM 856 C CA . TYR A 1 110 ? 20.972 0.976 -18.050 1.00 63.38 110 TYR A CA 1
ATOM 857 C C . TYR A 1 110 ? 20.353 2.269 -18.603 1.00 63.38 110 TYR A C 1
ATOM 859 O O . TYR A 1 110 ? 20.955 2.995 -19.396 1.00 63.38 110 TYR A O 1
ATOM 867 N N . THR A 1 111 ? 19.154 2.597 -18.135 1.00 72.62 111 THR A N 1
ATOM 868 C CA . THR A 1 111 ? 18.549 3.923 -18.303 1.00 72.62 111 THR A CA 1
ATOM 869 C C . THR A 1 111 ? 18.224 4.490 -16.924 1.00 72.62 111 THR A C 1
ATOM 871 O O . THR A 1 111 ? 17.926 3.748 -15.991 1.00 72.62 111 THR A O 1
ATOM 874 N N . GLY A 1 112 ? 18.257 5.818 -16.755 1.00 74.31 112 GLY A N 1
ATOM 875 C CA . GLY A 1 112 ? 17.996 6.466 -15.455 1.00 74.31 112 GLY A CA 1
ATOM 876 C C . GLY A 1 112 ? 16.635 6.126 -14.814 1.00 74.31 112 GLY A C 1
ATOM 877 O O . GLY A 1 112 ? 16.438 6.3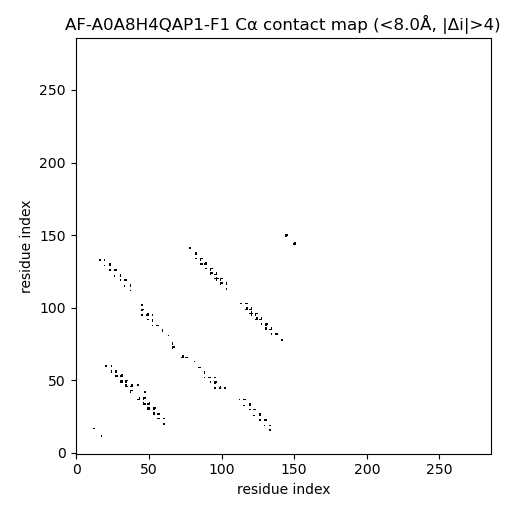69 -13.627 1.00 74.31 112 GLY A O 1
ATOM 878 N N . ILE A 1 113 ? 15.712 5.524 -15.573 1.00 75.75 113 ILE A N 1
ATOM 879 C CA . ILE A 1 113 ? 14.389 5.062 -15.125 1.00 75.75 113 ILE A CA 1
ATOM 880 C C . ILE A 1 113 ? 14.495 3.811 -14.226 1.00 75.75 113 ILE A C 1
ATOM 882 O O . ILE A 1 113 ? 13.648 3.594 -13.354 1.00 75.75 113 ILE A O 1
ATOM 886 N N . GLU A 1 114 ? 15.562 3.017 -14.357 1.00 78.06 114 GLU A N 1
ATOM 887 C CA . GLU A 1 114 ? 15.781 1.818 -13.534 1.00 78.06 114 GLU A CA 1
ATOM 888 C C . GLU A 1 114 ? 16.040 2.166 -12.065 1.00 78.06 114 GLU A C 1
ATOM 890 O O . GLU A 1 114 ? 15.518 1.505 -11.163 1.00 78.06 114 GLU A O 1
ATOM 895 N N . GLY A 1 115 ? 16.788 3.248 -11.821 1.00 84.56 115 GLY A N 1
ATOM 896 C CA . GLY A 1 115 ? 17.053 3.752 -10.474 1.00 84.56 115 GLY A CA 1
ATOM 897 C C . GLY A 1 115 ? 15.758 4.108 -9.746 1.00 84.56 115 GLY A C 1
ATOM 898 O O . GLY A 1 115 ? 15.524 3.628 -8.638 1.00 84.56 115 GLY A O 1
ATOM 899 N N . LEU A 1 116 ? 14.871 4.854 -10.411 1.00 87.69 116 LEU A N 1
ATOM 900 C CA . LEU A 1 116 ? 13.555 5.230 -9.884 1.00 87.69 116 LEU A CA 1
ATOM 901 C C . LEU A 1 116 ? 12.688 4.000 -9.594 1.00 87.69 116 LEU A C 1
ATOM 903 O O . LEU A 1 116 ? 12.183 3.868 -8.486 1.00 87.69 116 LEU A O 1
ATOM 907 N N . THR A 1 117 ? 12.593 3.063 -10.542 1.00 87.50 117 THR A N 1
ATOM 908 C CA . THR A 1 117 ? 11.800 1.829 -10.384 1.00 87.50 117 THR A CA 1
ATOM 909 C C . THR A 1 117 ? 12.294 0.995 -9.200 1.00 87.50 117 THR A C 1
ATOM 911 O O . THR A 1 117 ? 11.501 0.508 -8.393 1.00 87.50 117 THR A O 1
ATOM 914 N N . SER A 1 118 ? 13.616 0.866 -9.050 1.00 89.06 118 SER A N 1
ATOM 915 C CA . SER A 1 118 ? 14.211 0.149 -7.924 1.00 89.06 118 SER A CA 1
ATOM 916 C C . SER A 1 118 ? 13.990 0.835 -6.580 1.00 89.06 118 SER A C 1
ATOM 918 O O . SER A 1 118 ? 13.719 0.155 -5.591 1.00 89.06 118 SER A O 1
ATOM 920 N N . ALA A 1 119 ? 14.068 2.168 -6.548 1.00 91.69 119 ALA A N 1
ATOM 921 C CA . ALA A 1 119 ? 13.777 2.950 -5.359 1.00 91.69 119 ALA A CA 1
ATOM 922 C C . ALA A 1 119 ? 12.303 2.796 -4.965 1.00 91.69 119 ALA A C 1
ATOM 924 O O . ALA A 1 119 ? 12.018 2.537 -3.801 1.00 91.69 119 ALA A O 1
ATOM 925 N N . THR A 1 120 ? 11.373 2.858 -5.923 1.00 91.44 120 THR A N 1
ATOM 926 C CA . THR A 1 120 ? 9.944 2.622 -5.678 1.00 91.44 120 THR A CA 1
ATOM 927 C C . THR A 1 120 ? 9.686 1.216 -5.140 1.00 91.44 120 THR A C 1
ATOM 929 O O . THR A 1 120 ? 8.960 1.075 -4.162 1.00 91.44 120 THR A O 1
ATOM 932 N N . ALA A 1 121 ? 10.317 0.184 -5.710 1.00 92.31 121 ALA A N 1
ATOM 933 C CA . ALA A 1 121 ? 10.196 -1.188 -5.211 1.00 92.31 121 ALA A CA 1
ATOM 934 C C . ALA A 1 121 ? 10.743 -1.331 -3.779 1.00 92.31 121 ALA A C 1
ATOM 936 O O . ALA A 1 121 ? 10.095 -1.925 -2.918 1.00 92.31 121 ALA A O 1
ATOM 937 N N . GLY A 1 122 ? 11.916 -0.746 -3.511 1.00 92.94 122 GLY A N 1
ATOM 938 C CA . GLY A 1 122 ? 12.531 -0.739 -2.185 1.00 92.94 122 GLY A CA 1
ATOM 939 C C . GLY A 1 122 ? 11.657 -0.032 -1.147 1.00 92.94 122 GLY A C 1
ATOM 940 O O . GLY A 1 122 ? 11.355 -0.610 -0.106 1.00 92.94 122 GLY A O 1
ATOM 941 N N . LEU A 1 123 ? 11.179 1.178 -1.448 1.00 93.94 123 LEU A N 1
ATOM 942 C CA . LEU A 1 123 ? 10.279 1.933 -0.570 1.00 93.94 123 LEU A CA 1
ATOM 943 C C . LEU A 1 123 ? 8.935 1.214 -0.375 1.00 93.94 123 LEU A C 1
ATOM 945 O O . LEU A 1 123 ? 8.446 1.147 0.748 1.00 93.94 123 LEU A O 1
ATOM 949 N N . GLY A 1 124 ? 8.376 0.606 -1.426 1.00 93.19 124 GLY A N 1
ATOM 950 C CA . GLY A 1 124 ? 7.156 -0.201 -1.338 1.00 93.19 124 GLY A CA 1
ATOM 951 C C . GLY A 1 124 ? 7.309 -1.415 -0.419 1.00 93.19 124 GLY A C 1
ATOM 952 O O . GLY A 1 124 ? 6.387 -1.743 0.322 1.00 93.19 124 GLY A O 1
ATOM 953 N N . SER A 1 125 ? 8.490 -2.044 -0.389 1.00 95.25 125 SER A N 1
ATOM 954 C CA . SER A 1 125 ? 8.769 -3.135 0.556 1.00 95.25 125 SER A CA 1
ATOM 955 C C . SER A 1 125 ? 8.804 -2.663 2.016 1.00 95.25 125 SER A C 1
ATOM 957 O O . SER A 1 125 ? 8.327 -3.370 2.904 1.00 95.25 125 SER A O 1
ATOM 959 N N . LEU A 1 126 ? 9.310 -1.451 2.275 1.00 95.19 126 LEU A N 1
ATOM 960 C CA . LEU A 1 126 ? 9.302 -0.859 3.616 1.00 95.19 126 LEU A CA 1
ATOM 961 C C . LEU A 1 126 ? 7.873 -0.532 4.063 1.00 95.19 126 LEU A C 1
ATOM 963 O O . LEU A 1 126 ? 7.499 -0.840 5.196 1.00 95.19 126 LEU A O 1
ATOM 967 N N . GLU A 1 127 ? 7.064 0.024 3.161 1.00 95.00 127 GLU A N 1
ATOM 968 C CA . GLU A 1 127 ? 5.646 0.306 3.401 1.00 95.00 127 GLU A CA 1
ATOM 969 C C . GLU A 1 127 ? 4.865 -0.979 3.706 1.00 95.00 127 GLU A C 1
ATOM 971 O O . GLU A 1 127 ? 4.106 -1.048 4.674 1.00 95.00 127 GLU A O 1
ATOM 976 N N . TRP A 1 128 ? 5.124 -2.046 2.948 1.00 95.62 128 TRP A N 1
ATOM 977 C CA . TRP A 1 128 ? 4.542 -3.364 3.189 1.00 95.62 128 TRP A CA 1
ATOM 978 C C . TRP A 1 128 ? 4.861 -3.906 4.594 1.00 95.62 128 TRP A C 1
ATOM 980 O O . TRP A 1 128 ? 3.962 -4.382 5.291 1.00 95.62 128 TRP A O 1
ATOM 990 N N . ILE A 1 129 ? 6.111 -3.779 5.059 1.00 96.75 129 ILE A N 1
ATOM 991 C CA . ILE A 1 129 ? 6.502 -4.188 6.421 1.00 96.75 129 ILE A CA 1
ATOM 992 C C . ILE A 1 129 ? 5.762 -3.358 7.481 1.00 96.75 129 ILE A C 1
ATOM 994 O O . ILE A 1 129 ? 5.273 -3.915 8.468 1.00 96.75 129 ILE A O 1
ATOM 998 N N . LEU A 1 130 ? 5.638 -2.041 7.284 1.00 93.75 130 LEU A N 1
ATOM 999 C CA . LEU A 1 130 ? 4.892 -1.158 8.191 1.00 93.75 130 LEU A CA 1
ATOM 1000 C C . LEU A 1 130 ? 3.415 -1.576 8.297 1.00 93.75 130 LEU A C 1
ATOM 1002 O O . LEU A 1 130 ? 2.854 -1.613 9.400 1.00 93.75 130 LEU A O 1
ATOM 1006 N N . PHE A 1 131 ? 2.802 -1.973 7.178 1.00 94.12 131 PHE A N 1
ATOM 1007 C CA . PHE A 1 131 ? 1.447 -2.524 7.173 1.00 94.12 131 PHE A CA 1
ATOM 1008 C C . PHE A 1 131 ? 1.339 -3.844 7.935 1.00 94.12 131 PHE A C 1
ATOM 1010 O O . PHE A 1 131 ? 0.397 -4.025 8.703 1.00 94.12 131 PHE A O 1
ATOM 1017 N N . ILE A 1 132 ? 2.314 -4.746 7.811 1.00 96.31 132 ILE A N 1
ATOM 1018 C CA . ILE A 1 132 ? 2.321 -5.992 8.591 1.00 96.31 132 ILE A CA 1
ATOM 1019 C C . ILE A 1 132 ? 2.379 -5.702 10.090 1.00 96.31 132 ILE A C 1
ATOM 1021 O O . ILE A 1 132 ? 1.612 -6.283 10.857 1.00 96.31 132 ILE A O 1
ATOM 1025 N N . ILE A 1 133 ? 3.261 -4.799 10.521 1.00 95.88 133 ILE A N 1
ATOM 1026 C CA . ILE A 1 133 ? 3.419 -4.466 11.943 1.00 95.88 133 ILE A CA 1
ATOM 1027 C C . ILE A 1 133 ? 2.108 -3.907 12.512 1.00 95.88 133 ILE A C 1
ATOM 1029 O O . ILE A 1 133 ? 1.648 -4.348 13.571 1.00 95.88 133 ILE A O 1
ATOM 1033 N N . THR A 1 134 ? 1.483 -2.964 11.802 1.00 94.19 134 THR A N 1
ATOM 1034 C CA . THR A 1 134 ? 0.209 -2.356 12.221 1.00 94.19 134 THR A CA 1
ATOM 1035 C C . THR A 1 134 ? -0.941 -3.361 12.206 1.00 94.19 134 THR A C 1
ATOM 1037 O O . THR A 1 134 ? -1.709 -3.418 13.170 1.00 94.19 134 THR A O 1
ATOM 1040 N N . PHE A 1 135 ? -1.007 -4.225 11.193 1.00 94.94 135 PHE A N 1
ATOM 1041 C CA . PHE A 1 135 ? -2.006 -5.285 11.093 1.00 94.94 135 PHE A CA 1
ATOM 1042 C C . PHE A 1 135 ? -1.879 -6.323 12.209 1.00 94.94 135 PHE A C 1
ATOM 1044 O O . PHE A 1 135 ? -2.869 -6.630 12.870 1.00 94.94 135 PHE A O 1
ATOM 1051 N N . VAL A 1 136 ? -0.673 -6.836 12.476 1.00 96.56 136 VAL A N 1
ATOM 1052 C CA . VAL A 1 136 ? -0.434 -7.815 13.550 1.00 96.56 136 VAL A CA 1
ATOM 1053 C C . VAL A 1 136 ? -0.826 -7.224 14.900 1.00 96.56 136 VAL A C 1
ATOM 1055 O O . VAL A 1 136 ? -1.501 -7.884 15.695 1.00 96.56 136 VAL A O 1
ATOM 1058 N N . TRP A 1 137 ? -0.466 -5.965 15.159 1.00 94.81 137 TRP A N 1
ATOM 1059 C CA . TRP A 1 137 ? -0.894 -5.296 16.381 1.00 94.81 137 TRP A CA 1
ATOM 1060 C C . TRP A 1 137 ? -2.419 -5.146 16.462 1.00 94.81 137 TRP A C 1
ATOM 1062 O O . TRP A 1 137 ? -3.011 -5.431 17.511 1.00 94.81 137 TRP A O 1
ATOM 1072 N N . GLY A 1 138 ? -3.065 -4.731 15.368 1.00 91.69 138 GLY A N 1
ATOM 1073 C CA . GLY A 1 138 ? -4.519 -4.606 15.287 1.00 91.69 138 GLY A CA 1
ATOM 1074 C C . GLY A 1 138 ? -5.211 -5.943 15.546 1.00 91.69 138 GLY A C 1
ATOM 1075 O O . GLY A 1 138 ? -6.158 -6.017 16.330 1.00 91.69 138 GLY A O 1
ATOM 1076 N N . LEU A 1 139 ? -4.680 -7.021 14.968 1.00 94.00 139 LEU A N 1
ATOM 1077 C CA . LEU A 1 139 ? -5.190 -8.377 15.114 1.00 94.00 139 LEU A CA 1
ATOM 1078 C C . LEU A 1 139 ? -5.067 -8.865 16.561 1.00 94.00 139 LEU A C 1
ATOM 1080 O O . LEU A 1 139 ? -6.036 -9.368 17.130 1.00 94.00 139 LEU A O 1
ATOM 1084 N N . ILE A 1 140 ? -3.911 -8.666 17.202 1.00 94.19 140 ILE A N 1
ATOM 1085 C CA . ILE A 1 140 ? -3.710 -9.017 18.616 1.00 94.19 140 ILE A CA 1
ATOM 1086 C C . ILE A 1 140 ? -4.668 -8.222 19.510 1.00 94.19 140 ILE A C 1
ATOM 1088 O O . ILE A 1 140 ? -5.267 -8.787 20.429 1.00 94.19 140 ILE A O 1
ATOM 1092 N N . SER A 1 141 ? -4.831 -6.924 19.248 1.00 89.56 141 SER A N 1
ATOM 1093 C CA . SER A 1 141 ? -5.732 -6.049 20.006 1.00 89.56 141 SER A CA 1
ATOM 1094 C C . SER A 1 141 ? -7.188 -6.490 19.868 1.00 89.56 141 SER A C 1
ATOM 1096 O O . SER A 1 141 ? -7.907 -6.580 20.865 1.00 89.56 141 SER A O 1
ATOM 1098 N N . PHE A 1 142 ? -7.599 -6.867 18.659 1.00 90.00 142 PHE A N 1
ATOM 1099 C CA . PHE A 1 142 ? -8.919 -7.421 18.391 1.00 90.00 142 PHE A CA 1
ATOM 1100 C C . PHE A 1 142 ? -9.152 -8.752 19.113 1.00 90.00 142 PHE A C 1
ATOM 1102 O O . PHE A 1 142 ? -10.161 -8.913 19.802 1.00 90.00 142 PHE A O 1
ATOM 1109 N N . LEU A 1 143 ? -8.205 -9.692 19.026 1.00 92.31 143 LEU A N 1
ATOM 1110 C CA . LEU A 1 143 ? -8.300 -10.992 19.696 1.00 92.31 143 LEU A CA 1
ATOM 1111 C C . LEU A 1 143 ? -8.358 -10.845 21.222 1.00 92.31 143 LEU A C 1
ATOM 1113 O O . LEU A 1 143 ? -9.142 -11.532 21.879 1.00 92.31 143 LEU A O 1
ATOM 1117 N N . LYS A 1 144 ? -7.572 -9.926 21.797 1.00 91.19 144 LYS A N 1
ATOM 1118 C CA . LYS A 1 144 ? -7.634 -9.598 23.230 1.00 91.19 144 LYS A CA 1
ATOM 1119 C C . LYS A 1 144 ? -8.985 -8.991 23.610 1.00 91.19 144 LYS A C 1
ATOM 1121 O O . LYS A 1 144 ? -9.568 -9.417 24.603 1.00 91.19 144 LYS A O 1
ATOM 1126 N N . GLY A 1 145 ? -9.512 -8.069 22.807 1.00 87.12 145 GLY A N 1
ATOM 1127 C CA . GLY A 1 145 ? -10.833 -7.479 23.033 1.00 87.12 145 GLY A CA 1
ATOM 1128 C C . GLY A 1 145 ? -11.969 -8.503 22.942 1.00 87.12 145 GLY A C 1
ATOM 1129 O O . GLY A 1 145 ? -12.880 -8.483 23.768 1.00 87.12 145 GLY A O 1
ATOM 1130 N N . ARG A 1 146 ? -11.881 -9.470 22.016 1.00 88.31 146 ARG A N 1
ATOM 1131 C CA . ARG A 1 146 ? -12.820 -10.602 21.946 1.00 88.31 146 ARG A CA 1
ATOM 1132 C C . ARG A 1 146 ? -12.813 -11.440 23.220 1.00 88.31 146 ARG A C 1
ATOM 1134 O O . ARG A 1 146 ? -13.881 -11.787 23.710 1.00 88.31 146 ARG A O 1
ATOM 1141 N N . LYS A 1 147 ? -11.634 -11.745 23.773 1.00 88.62 147 LYS A N 1
ATOM 1142 C CA . LYS A 1 147 ? -11.520 -12.506 25.032 1.00 88.62 147 LYS A CA 1
ATOM 1143 C C . LYS A 1 147 ? -12.136 -11.775 26.228 1.00 88.62 147 LYS A C 1
ATOM 1145 O O . LYS A 1 147 ? -12.542 -12.422 27.181 1.00 88.62 147 LYS A O 1
ATOM 1150 N N . GLN A 1 148 ? -12.229 -10.449 26.169 1.00 88.12 148 GLN A N 1
ATOM 1151 C CA . GLN A 1 148 ? -12.838 -9.617 27.209 1.00 88.12 148 GLN A CA 1
ATOM 1152 C C . GLN A 1 148 ? -14.358 -9.449 27.039 1.00 88.12 148 GLN A C 1
ATOM 1154 O O . GLN A 1 148 ? -14.966 -8.704 27.797 1.00 88.12 148 GLN A O 1
ATOM 1159 N N . GLY A 1 149 ? -14.980 -10.088 26.037 1.00 81.75 149 GLY A N 1
ATOM 1160 C CA . GLY A 1 149 ? -16.414 -9.928 25.758 1.00 81.75 149 GLY A CA 1
ATOM 1161 C C . GLY A 1 149 ? -16.794 -8.532 25.249 1.00 81.75 149 GLY A C 1
ATOM 1162 O O . GLY A 1 149 ? -17.968 -8.184 25.223 1.00 81.75 149 GLY A O 1
ATOM 1163 N N . ARG A 1 150 ? -15.809 -7.725 24.832 1.00 72.00 150 ARG A N 1
ATOM 1164 C CA . ARG A 1 150 ? -15.991 -6.302 24.503 1.00 72.00 150 ARG A CA 1
ATOM 1165 C C . ARG A 1 150 ? -16.677 -6.053 23.160 1.00 72.00 150 ARG A C 1
ATOM 1167 O O . ARG A 1 150 ? -17.184 -4.966 22.914 1.00 72.00 150 ARG A O 1
ATOM 1174 N N . PHE A 1 151 ? -16.687 -7.054 22.290 1.00 71.06 151 PHE A N 1
ATOM 1175 C CA . PHE A 1 151 ? -17.339 -6.983 20.990 1.00 71.06 151 PHE A CA 1
ATOM 1176 C C . PHE A 1 151 ? -18.461 -8.016 20.958 1.00 71.06 151 PHE A C 1
ATOM 1178 O O . PHE A 1 151 ? -18.213 -9.149 20.529 1.00 71.06 151 PHE A O 1
ATOM 1185 N N . PRO A 1 152 ? -19.676 -7.670 21.427 1.00 61.50 152 PRO A N 1
ATOM 1186 C CA . PRO A 1 152 ? -20.844 -8.468 21.122 1.00 61.50 152 PRO A CA 1
ATOM 1187 C C . PRO A 1 152 ? -21.034 -8.371 19.611 1.00 61.50 152 PRO A C 1
ATOM 1189 O O . PRO A 1 152 ? -21.555 -7.393 19.078 1.00 61.50 152 PRO A O 1
ATOM 1192 N N . LEU A 1 153 ? -20.545 -9.378 18.889 1.00 65.94 153 LEU A N 1
ATOM 1193 C CA . LEU A 1 153 ? -21.120 -9.673 17.593 1.00 65.94 153 LEU A CA 1
ATOM 1194 C C . LEU A 1 153 ? -22.576 -9.966 17.921 1.00 65.94 153 LEU A C 1
ATOM 1196 O O . LEU A 1 153 ? -22.863 -11.016 18.493 1.00 65.94 153 LEU A O 1
ATOM 1200 N N . ASN A 1 154 ? -23.467 -9.029 17.603 1.00 57.62 154 ASN A N 1
ATOM 1201 C CA . ASN A 1 154 ? -24.891 -9.291 17.455 1.00 57.62 154 ASN A CA 1
ATOM 1202 C C . ASN A 1 154 ? -25.075 -10.271 16.282 1.00 57.62 154 ASN A C 1
ATOM 1204 O O . ASN A 1 154 ? -25.801 -9.996 15.334 1.00 57.62 154 ASN A O 1
ATOM 1208 N N . LEU A 1 155 ? -24.394 -11.424 16.308 1.00 65.25 155 LEU A N 1
ATOM 1209 C CA . LEU A 1 155 ? -25.045 -12.613 15.821 1.00 65.25 155 LEU A CA 1
ATOM 1210 C C . LEU A 1 155 ? -26.310 -12.663 16.667 1.00 65.25 155 LEU A C 1
ATOM 1212 O O . LEU A 1 155 ? -26.170 -12.585 17.896 1.00 65.25 155 LEU A O 1
ATOM 1216 N N . PRO A 1 156 ? -27.508 -12.710 16.055 1.00 59.38 156 PRO A N 1
ATOM 1217 C CA . PRO A 1 156 ? -28.678 -13.098 16.810 1.00 59.38 156 PRO A CA 1
ATOM 1218 C C . PRO A 1 156 ? -28.210 -14.339 17.541 1.00 59.38 156 PRO A C 1
ATOM 1220 O O . PRO A 1 156 ? -27.770 -15.308 16.914 1.00 59.38 156 PRO A O 1
ATOM 1223 N N . LYS A 1 157 ? -28.133 -14.237 18.873 1.00 52.75 157 LYS A N 1
ATOM 1224 C CA . LYS A 1 157 ? -28.066 -15.425 19.695 1.00 52.75 157 LYS A CA 1
ATOM 1225 C C . LYS A 1 157 ? -29.205 -16.215 19.089 1.00 52.75 157 LYS A C 1
ATOM 1227 O O . LYS A 1 157 ? -30.319 -15.690 19.074 1.00 52.75 157 LYS A O 1
ATOM 1232 N N . THR A 1 158 ? -28.903 -17.337 18.432 1.00 55.06 158 THR A N 1
ATOM 1233 C CA . THR A 1 158 ? -29.902 -18.370 18.234 1.00 55.06 158 THR A CA 1
ATOM 1234 C C . THR A 1 158 ? -30.487 -18.430 19.614 1.00 55.06 158 THR A C 1
ATOM 1236 O O . THR A 1 158 ? -29.754 -18.749 20.556 1.00 55.06 158 THR A O 1
ATOM 1239 N N . GLU A 1 159 ? -31.677 -17.847 19.767 1.00 55.06 159 GLU A N 1
ATOM 1240 C CA . GLU A 1 159 ? -32.418 -17.976 20.986 1.00 55.06 159 GLU A CA 1
ATOM 1241 C C . GLU A 1 159 ? -32.363 -19.476 21.123 1.00 55.06 159 GLU A C 1
ATOM 1243 O O . GLU A 1 159 ? -32.829 -20.214 20.246 1.00 55.06 159 GLU A O 1
ATOM 1248 N N . ASP A 1 160 ? -31.628 -19.931 22.140 1.00 50.47 160 ASP A N 1
ATOM 1249 C CA . ASP A 1 160 ? -32.023 -21.141 22.792 1.00 50.47 160 ASP A CA 1
ATOM 1250 C C . ASP A 1 160 ? -33.528 -20.942 22.852 1.00 50.47 160 ASP A C 1
ATOM 1252 O O . ASP A 1 160 ? -34.016 -20.036 23.537 1.00 50.47 160 ASP A O 1
ATOM 1256 N N . CYS A 1 161 ? -34.247 -21.678 22.001 1.00 44.94 161 CYS A N 1
ATOM 1257 C CA . CYS A 1 161 ? -35.566 -22.141 22.316 1.00 44.94 161 CYS A CA 1
ATOM 1258 C C . CYS A 1 161 ? -35.352 -22.816 23.668 1.00 44.94 161 CYS A C 1
ATOM 1260 O O . CYS A 1 161 ? -35.222 -24.032 23.768 1.00 44.94 161 CYS A O 1
ATOM 1262 N N . ALA A 1 162 ? -35.263 -21.998 24.717 1.00 46.59 162 ALA A N 1
ATOM 1263 C CA . ALA A 1 162 ? -35.901 -22.228 25.962 1.00 46.59 162 ALA A CA 1
ATOM 1264 C C . ALA A 1 162 ? -37.324 -22.539 25.518 1.00 46.59 162 ALA A C 1
ATOM 1266 O O . ALA A 1 162 ? -38.172 -21.663 25.381 1.00 46.59 162 ALA A O 1
ATOM 1267 N N . MET A 1 163 ? -37.550 -23.819 25.201 1.00 51.53 163 MET A N 1
ATOM 1268 C CA . MET A 1 163 ? -38.744 -24.466 25.673 1.00 51.53 163 MET A CA 1
ATOM 1269 C C . MET A 1 163 ? -38.775 -24.082 27.137 1.00 51.53 163 MET A C 1
ATOM 1271 O O . MET A 1 163 ? -38.001 -24.577 27.953 1.00 51.53 163 MET A O 1
ATOM 1275 N N . GLU A 1 164 ? -39.534 -23.028 27.382 1.00 52.25 164 GLU A N 1
ATOM 1276 C CA . GLU A 1 164 ? -40.003 -22.604 28.666 1.00 52.25 164 GLU A CA 1
ATOM 1277 C C . GLU A 1 164 ? -40.504 -23.892 29.317 1.00 52.25 164 GLU A C 1
ATOM 1279 O O . GLU A 1 164 ? -41.558 -24.419 28.954 1.00 52.25 164 GLU A O 1
ATOM 1284 N N . THR A 1 165 ? -39.675 -24.498 30.175 1.00 54.00 165 THR A N 1
ATOM 1285 C CA . THR A 1 165 ? -40.125 -25.565 31.058 1.00 54.00 165 THR A CA 1
ATOM 1286 C C . THR A 1 165 ? -41.111 -24.879 31.975 1.00 54.00 165 THR A C 1
ATOM 1288 O O . THR A 1 165 ? -40.758 -24.241 32.965 1.00 54.00 165 THR A O 1
ATOM 1291 N N . ASN A 1 166 ? -42.353 -24.930 31.524 1.00 51.03 166 ASN A N 1
ATOM 1292 C CA . ASN A 1 166 ? -43.543 -24.450 32.166 1.00 51.03 166 ASN A CA 1
ATOM 1293 C C . ASN A 1 166 ? -43.767 -25.338 33.397 1.00 51.03 166 ASN A C 1
ATOM 1295 O O . ASN A 1 166 ? -44.594 -26.244 33.387 1.00 51.03 166 ASN A O 1
ATOM 1299 N N . GLU A 1 167 ? -42.980 -25.128 34.454 1.00 48.50 167 GLU A N 1
ATOM 1300 C CA . GLU A 1 167 ? -43.333 -25.574 35.800 1.00 48.50 167 GLU A CA 1
ATOM 1301 C C . GLU A 1 167 ? -44.266 -24.532 36.412 1.00 48.50 167 GLU A C 1
ATOM 1303 O O . GLU A 1 167 ? -43.921 -23.698 37.251 1.00 48.50 167 GLU A O 1
ATOM 1308 N N . ALA A 1 168 ? -45.510 -24.605 35.952 1.00 52.62 168 ALA A N 1
ATOM 1309 C CA . ALA A 1 168 ? -46.652 -24.160 36.711 1.00 52.62 168 ALA A CA 1
ATOM 1310 C C . ALA A 1 168 ? -46.757 -25.001 37.997 1.00 52.62 168 ALA A C 1
ATOM 1312 O O . ALA A 1 168 ? -47.258 -26.119 37.961 1.00 52.62 168 ALA A O 1
ATOM 1313 N N . ALA A 1 169 ? -46.339 -24.457 39.143 1.00 54.84 169 ALA A N 1
ATOM 1314 C CA . ALA A 1 169 ? -46.885 -24.857 40.442 1.00 54.84 169 ALA A CA 1
ATOM 1315 C C . ALA A 1 169 ? -46.665 -23.788 41.530 1.00 54.84 169 ALA A C 1
ATOM 1317 O O . ALA A 1 169 ? -45.622 -23.703 42.169 1.00 54.84 169 ALA A O 1
ATOM 1318 N N . ALA A 1 170 ? -47.741 -23.038 41.781 1.00 53.09 170 ALA A N 1
ATOM 1319 C CA . ALA A 1 170 ? -48.120 -22.436 43.061 1.00 53.09 170 ALA A CA 1
ATOM 1320 C C . ALA A 1 170 ? -47.310 -21.242 43.614 1.00 53.09 170 ALA A C 1
ATOM 1322 O O . ALA A 1 170 ? -46.489 -21.368 44.522 1.00 53.09 170 ALA A O 1
ATOM 1323 N N . ARG A 1 171 ? -47.746 -20.028 43.246 1.00 50.00 171 ARG A N 1
ATOM 1324 C CA . ARG A 1 171 ? -47.843 -18.912 44.204 1.00 50.00 171 ARG A CA 1
ATOM 1325 C C . ARG A 1 171 ? -49.211 -18.227 44.101 1.00 50.00 171 ARG A C 1
ATOM 1327 O O . ARG A 1 171 ? -49.592 -17.834 42.999 1.00 50.00 171 ARG A O 1
ATOM 1334 N N . PRO A 1 172 ? -49.958 -18.077 45.211 1.00 56.56 172 PRO A N 1
ATOM 1335 C CA . PRO A 1 172 ? -51.232 -17.381 45.198 1.00 56.56 172 PRO A CA 1
ATOM 1336 C C . PRO A 1 172 ? -51.041 -15.857 45.271 1.00 56.56 172 PRO A C 1
ATOM 1338 O O . PRO A 1 172 ? -50.308 -15.340 46.108 1.00 56.56 172 PRO A O 1
ATOM 1341 N N . ALA A 1 173 ? -51.751 -15.183 44.366 1.00 56.62 173 ALA A N 1
ATOM 1342 C CA . ALA A 1 173 ? -52.453 -13.909 44.517 1.00 56.62 173 ALA A CA 1
ATOM 1343 C C . ALA A 1 173 ? -51.785 -12.764 45.307 1.00 56.62 173 ALA A C 1
ATOM 1345 O O . ALA A 1 173 ? -51.934 -12.674 46.523 1.00 56.62 173 ALA A O 1
ATOM 1346 N N . GLN A 1 174 ? -51.264 -11.768 44.579 1.00 45.69 174 GLN A N 1
ATOM 1347 C CA . GLN A 1 174 ? -51.456 -10.357 44.940 1.00 45.69 174 GLN A CA 1
ATOM 1348 C C . GLN A 1 174 ? -51.846 -9.529 43.704 1.00 45.69 174 GLN A C 1
ATOM 1350 O O . GLN A 1 174 ? -51.316 -9.712 42.612 1.00 45.69 174 GLN A O 1
ATOM 1355 N N . MET A 1 175 ? -52.856 -8.684 43.914 1.00 54.12 175 MET A N 1
ATOM 1356 C CA . MET A 1 175 ? -53.660 -7.916 42.953 1.00 54.12 175 MET A CA 1
ATOM 1357 C C . MET A 1 175 ? -53.168 -6.442 42.833 1.00 54.12 175 MET A C 1
ATOM 1359 O O . MET A 1 175 ? -52.207 -6.086 43.511 1.00 54.12 175 MET A O 1
ATOM 1363 N N . PRO A 1 176 ? -53.755 -5.589 41.958 1.00 58.22 176 PRO A N 1
ATOM 1364 C CA . PRO A 1 176 ? -53.014 -4.752 41.007 1.00 58.22 176 PRO A CA 1
ATOM 1365 C C . PRO A 1 176 ? -52.978 -3.249 41.348 1.00 58.22 176 PRO A C 1
ATOM 1367 O O . PRO A 1 176 ? -53.812 -2.746 42.096 1.00 58.22 176 PRO A O 1
ATOM 1370 N N . VAL A 1 177 ? -52.085 -2.505 40.681 1.00 51.31 177 VAL A N 1
ATOM 1371 C CA . VAL A 1 177 ? -52.209 -1.046 40.499 1.00 51.31 177 VAL A CA 1
ATOM 1372 C C . VAL A 1 177 ? -52.113 -0.727 39.000 1.00 51.31 177 VAL A C 1
ATOM 1374 O O . VAL A 1 177 ? -51.117 -1.103 38.379 1.00 51.31 177 VAL A O 1
ATOM 1377 N N . PRO A 1 178 ? -53.120 -0.063 38.398 1.00 60.44 178 PRO A N 1
ATOM 1378 C CA . PRO A 1 178 ? -53.113 0.301 36.990 1.00 60.44 178 PRO A CA 1
ATOM 1379 C C . PRO A 1 178 ? -52.702 1.766 36.811 1.00 60.44 178 PRO A C 1
ATOM 1381 O O . PRO A 1 178 ? -53.333 2.650 37.381 1.00 60.44 178 PRO A O 1
ATOM 1384 N N . THR A 1 179 ? -51.741 2.036 35.928 1.00 50.75 179 THR A N 1
ATOM 1385 C CA . THR A 1 179 ? -51.741 3.306 35.190 1.00 50.75 179 THR A CA 1
ATOM 1386 C C . THR A 1 179 ? -51.297 3.054 33.759 1.00 50.75 179 THR A C 1
ATOM 1388 O O . THR A 1 179 ? -50.136 2.789 33.462 1.00 50.75 179 THR A O 1
ATOM 1391 N N . SER A 1 180 ? -52.294 3.102 32.889 1.00 52.78 180 SER A N 1
ATOM 1392 C CA . SER A 1 180 ? -52.240 3.121 31.436 1.00 52.78 180 SER A CA 1
ATOM 1393 C C . SER A 1 180 ? -51.597 4.398 30.892 1.00 52.78 180 SER A C 1
ATOM 1395 O O . SER A 1 180 ? -52.011 5.484 31.299 1.00 52.78 180 SER A O 1
ATOM 1397 N N . THR A 1 181 ? -50.765 4.274 29.853 1.00 46.47 181 THR A N 1
ATOM 1398 C CA . THR A 1 181 ? -50.688 5.304 28.802 1.00 46.47 181 THR A CA 1
ATOM 1399 C C . THR A 1 181 ? -50.421 4.659 27.431 1.00 46.47 181 THR A C 1
ATOM 1401 O O . THR A 1 181 ? -49.618 3.726 27.366 1.00 46.47 181 THR A O 1
ATOM 1404 N N . PRO A 1 182 ? -51.086 5.099 26.341 1.00 51.38 182 PRO A N 1
ATOM 1405 C CA . PRO A 1 182 ? -51.085 4.423 25.040 1.00 51.38 182 PRO A CA 1
ATOM 1406 C C . PRO A 1 182 ? -50.037 4.982 24.050 1.00 51.38 182 PRO A C 1
ATOM 1408 O O . PRO A 1 182 ? -49.772 6.179 24.048 1.00 51.38 182 PRO A O 1
ATOM 1411 N N . SER A 1 183 ? -49.494 4.079 23.217 1.00 53.97 183 SER A N 1
ATOM 1412 C CA . SER A 1 183 ? -49.210 4.120 21.755 1.00 53.97 183 SER A CA 1
ATOM 1413 C C . SER A 1 183 ? -49.190 5.483 21.009 1.00 53.97 183 SER A C 1
ATOM 1415 O O . SER A 1 183 ? -50.051 6.313 21.287 1.00 53.97 183 SER A O 1
ATOM 1417 N N . PRO A 1 184 ? -48.354 5.695 19.951 1.00 56.06 184 PRO A N 1
ATOM 1418 C CA . PRO A 1 184 ? -48.350 4.803 18.782 1.00 56.06 184 PRO A CA 1
ATOM 1419 C C . PRO A 1 184 ? -47.024 4.554 18.026 1.00 56.06 184 PRO A C 1
ATOM 1421 O O . PRO A 1 184 ? -46.145 5.395 17.867 1.00 56.06 184 PRO A O 1
ATOM 1424 N N . GLN A 1 185 ? -47.001 3.343 17.476 1.00 53.19 185 GLN A N 1
ATOM 1425 C CA . GLN A 1 185 ? -46.225 2.816 16.355 1.00 53.19 185 GLN A CA 1
ATOM 1426 C C . GLN A 1 185 ? -46.472 3.610 15.056 1.00 53.19 185 GLN A C 1
ATOM 1428 O O . GLN A 1 185 ? -47.600 4.051 14.825 1.00 53.19 185 GLN A O 1
ATOM 1433 N N . PRO A 1 186 ? -45.469 3.710 14.162 1.00 53.94 186 PRO A N 1
ATOM 1434 C CA . PRO A 1 186 ? -45.795 3.431 12.762 1.00 53.94 186 PRO A CA 1
ATOM 1435 C C . PRO A 1 186 ? -44.718 2.656 11.968 1.00 53.94 186 PRO A C 1
ATOM 1437 O O . PRO A 1 186 ? -43.534 2.977 11.978 1.00 53.94 186 PRO A O 1
ATOM 1440 N N . THR A 1 187 ? -45.238 1.684 11.205 1.00 49.56 187 THR A N 1
ATOM 1441 C CA . THR A 1 187 ? -44.844 1.188 9.863 1.00 49.56 187 THR A CA 1
ATOM 1442 C C . THR A 1 187 ? -43.444 0.608 9.586 1.00 49.56 187 THR A C 1
ATOM 1444 O O . THR A 1 187 ? -42.466 1.349 9.543 1.00 49.56 187 THR A O 1
ATOM 1447 N N . PRO A 1 188 ? -43.364 -0.683 9.196 1.00 48.91 188 PRO A N 1
ATOM 1448 C CA . PRO A 1 188 ? -42.242 -1.217 8.430 1.00 48.91 188 PRO A CA 1
ATOM 1449 C C . PRO A 1 188 ? -42.371 -0.821 6.950 1.00 48.91 188 PRO A C 1
ATOM 1451 O O . PRO A 1 188 ? -43.387 -1.092 6.308 1.00 48.91 188 PRO A O 1
ATOM 1454 N N . SER A 1 189 ? -41.343 -0.171 6.405 1.00 50.28 189 SER A N 1
ATOM 1455 C CA . SER A 1 189 ? -41.242 0.115 4.976 1.00 50.28 189 SER A CA 1
ATOM 1456 C C . SER A 1 189 ? -40.834 -1.135 4.196 1.00 50.28 189 SER A C 1
ATOM 1458 O O . SER A 1 189 ? -39.903 -1.865 4.535 1.00 50.28 189 SER A O 1
ATOM 1460 N N . LEU A 1 190 ? -41.610 -1.359 3.142 1.00 52.06 190 LEU A N 1
ATOM 1461 C CA . LEU A 1 190 ? -41.578 -2.468 2.208 1.00 52.06 190 LEU A CA 1
ATOM 1462 C C . LEU A 1 190 ? -40.271 -2.489 1.399 1.00 52.06 190 LEU A C 1
ATOM 1464 O O . LEU A 1 190 ? -39.877 -1.497 0.786 1.00 52.06 190 LEU A O 1
ATOM 1468 N N . TYR A 1 191 ? -39.640 -3.658 1.369 1.00 46.09 191 TYR A N 1
ATOM 1469 C CA . TYR A 1 191 ? -38.527 -4.013 0.496 1.00 46.09 191 TYR A CA 1
ATOM 1470 C C . TYR A 1 191 ? -38.947 -3.889 -0.980 1.00 46.09 191 TYR A C 1
ATOM 1472 O O . TYR A 1 191 ? -39.962 -4.453 -1.383 1.00 46.09 191 TYR A O 1
ATOM 1480 N N . SER A 1 192 ? -38.163 -3.180 -1.793 1.00 54.12 192 SER A N 1
ATOM 1481 C CA . SER A 1 192 ? -38.259 -3.208 -3.259 1.00 54.12 192 SER A CA 1
ATOM 1482 C C . SER A 1 192 ? -36.871 -3.517 -3.828 1.00 54.12 192 SER A C 1
ATOM 1484 O O . SER A 1 192 ? -35.963 -2.707 -3.635 1.00 54.12 192 SER A O 1
ATOM 1486 N N . PRO A 1 193 ? -36.655 -4.666 -4.491 1.00 66.25 193 PRO A N 1
ATOM 1487 C CA . PRO A 1 193 ? -35.415 -4.918 -5.215 1.00 66.25 193 PRO A CA 1
ATOM 1488 C C . PRO A 1 193 ? -35.399 -4.116 -6.532 1.00 66.25 193 PRO A C 1
ATOM 1490 O O . PRO A 1 193 ? -36.413 -4.092 -7.235 1.00 66.25 193 PRO A O 1
ATOM 1493 N N . PRO A 1 194 ? -34.281 -3.466 -6.906 1.00 62.84 194 PRO A N 1
ATOM 1494 C CA . PRO A 1 194 ? -34.163 -2.853 -8.218 1.00 62.84 194 PRO A CA 1
ATOM 1495 C C . PRO A 1 194 ? -34.104 -3.922 -9.315 1.00 62.84 194 PRO A C 1
ATOM 1497 O O . PRO A 1 194 ? -33.357 -4.899 -9.247 1.00 62.84 194 PRO A O 1
ATOM 1500 N N . LEU A 1 195 ? -34.941 -3.688 -10.322 1.00 48.00 195 LEU A N 1
ATOM 1501 C CA . LEU A 1 195 ? -35.072 -4.426 -11.567 1.00 48.00 195 LEU A CA 1
ATOM 1502 C C . LEU A 1 195 ? -33.729 -4.453 -12.319 1.00 48.00 195 LEU A C 1
ATOM 1504 O O . LEU A 1 195 ? -33.122 -3.409 -12.556 1.00 48.00 195 LEU A O 1
ATOM 1508 N N . LEU A 1 196 ? -33.306 -5.645 -12.736 1.00 48.44 196 LEU A N 1
ATOM 1509 C CA . LEU A 1 196 ? -32.301 -5.843 -13.778 1.00 48.44 196 LEU A CA 1
ATOM 1510 C C . LEU A 1 196 ? -32.804 -5.192 -15.072 1.00 48.44 196 LEU A C 1
ATOM 1512 O O . LEU A 1 196 ? -33.781 -5.661 -15.657 1.00 48.44 196 LEU A O 1
ATOM 1516 N N . THR A 1 197 ? -32.144 -4.130 -15.531 1.00 50.53 197 THR A N 1
ATOM 1517 C CA . THR A 1 197 ? -32.307 -3.666 -16.908 1.00 50.53 197 THR A CA 1
ATOM 1518 C C . THR A 1 197 ? -31.404 -4.482 -17.841 1.00 50.53 197 THR A C 1
ATOM 1520 O O . THR A 1 197 ? -30.237 -4.728 -17.523 1.00 50.53 197 THR A O 1
ATOM 1523 N N . PRO A 1 198 ? -31.944 -4.947 -18.979 1.00 51.53 198 PRO A N 1
ATOM 1524 C CA . PRO A 1 198 ? -31.228 -5.762 -19.947 1.00 51.53 198 PRO A CA 1
ATOM 1525 C C . PRO A 1 198 ? -30.223 -4.949 -20.770 1.00 51.53 198 PRO A C 1
ATOM 1527 O O . PRO A 1 198 ? -30.366 -3.746 -20.981 1.00 51.53 198 PRO A O 1
ATOM 1530 N N . GLN A 1 199 ? -29.212 -5.679 -21.234 1.00 42.81 199 GLN A N 1
ATOM 1531 C CA . GLN A 1 199 ? -28.163 -5.279 -22.164 1.00 42.81 199 GLN A CA 1
ATOM 1532 C C . GLN A 1 199 ? -28.679 -4.470 -23.362 1.00 42.81 199 GLN A C 1
ATOM 1534 O O . GLN A 1 199 ? -29.619 -4.893 -24.034 1.00 42.81 199 GLN A O 1
ATOM 1539 N N . SER A 1 200 ? -27.967 -3.393 -23.702 1.00 43.81 200 SER A N 1
ATOM 1540 C CA . SER A 1 200 ? -27.993 -2.831 -25.054 1.00 43.81 200 SER A CA 1
ATOM 1541 C C . SER A 1 200 ? -26.836 -3.407 -25.881 1.00 43.81 200 SER A C 1
ATOM 1543 O O . SER A 1 200 ? -25.679 -3.271 -25.473 1.00 43.81 200 SER A O 1
ATOM 1545 N N . PRO A 1 201 ? -27.125 -4.035 -27.034 1.00 47.69 201 PRO A N 1
ATOM 1546 C CA . PRO A 1 201 ? -26.138 -4.470 -28.016 1.00 47.69 201 PRO A CA 1
ATOM 1547 C C . PRO A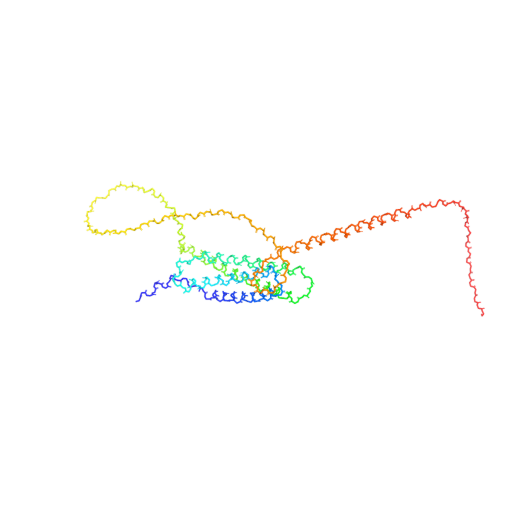 1 201 ? -25.712 -3.315 -28.944 1.00 47.69 201 PRO A C 1
ATOM 1549 O O . PRO A 1 201 ? -26.552 -2.519 -29.340 1.00 47.69 201 PRO A O 1
ATOM 1552 N N . TYR A 1 202 ? -24.423 -3.299 -29.306 1.00 46.97 202 TYR A N 1
ATOM 1553 C CA . TYR A 1 202 ? -23.772 -2.720 -30.501 1.00 46.97 202 TYR A CA 1
ATOM 1554 C C . TYR A 1 202 ? -24.208 -1.341 -31.040 1.00 46.97 202 TYR A C 1
ATOM 1556 O O . TYR A 1 202 ? -25.326 -1.185 -31.504 1.00 46.97 202 TYR A O 1
ATOM 1564 N N . MET A 1 203 ? -23.232 -0.440 -31.232 1.00 40.62 203 MET A N 1
ATOM 1565 C CA . MET A 1 203 ? -22.934 0.118 -32.564 1.00 40.62 203 MET A CA 1
ATOM 1566 C C . MET A 1 203 ? -21.441 0.465 -32.674 1.00 40.62 203 MET A C 1
ATOM 1568 O O . MET A 1 203 ? -20.935 1.370 -32.017 1.00 40.62 203 MET A O 1
ATOM 1572 N N . VAL A 1 204 ? -20.742 -0.314 -33.502 1.00 51.28 204 VAL A N 1
ATOM 1573 C CA . VAL A 1 204 ? -19.524 0.100 -34.200 1.00 51.28 204 VAL A CA 1
ATOM 1574 C C . VAL A 1 204 ? -20.014 0.938 -35.369 1.00 51.28 204 VAL A C 1
ATOM 1576 O O . VAL A 1 204 ? -20.635 0.382 -36.271 1.00 51.28 204 VAL A O 1
ATOM 1579 N N . ASP A 1 205 ? -19.759 2.242 -35.341 1.00 44.00 205 ASP A N 1
ATOM 1580 C CA . ASP A 1 205 ? -19.932 3.086 -36.517 1.00 44.00 205 ASP A CA 1
ATOM 1581 C C . ASP A 1 205 ? -18.550 3.560 -36.963 1.00 44.00 205 ASP A C 1
ATOM 1583 O O . ASP A 1 205 ? -17.889 4.386 -36.329 1.00 44.00 205 ASP A O 1
ATOM 1587 N N . ALA A 1 206 ? -18.071 2.912 -38.019 1.00 50.69 206 ALA A N 1
ATOM 1588 C CA . ALA A 1 206 ? -16.911 3.324 -38.778 1.00 50.69 206 ALA A CA 1
ATOM 1589 C C . ALA A 1 206 ? -17.409 4.290 -39.852 1.00 50.69 206 ALA A C 1
ATOM 1591 O O . ALA A 1 206 ? -18.070 3.866 -40.798 1.00 50.69 206 ALA A O 1
ATOM 1592 N N . LEU A 1 207 ? -17.066 5.573 -39.735 1.00 49.09 207 LEU A N 1
ATOM 1593 C CA . LEU A 1 207 ? -17.311 6.531 -40.805 1.00 49.09 207 LEU A CA 1
ATOM 1594 C C . LEU A 1 207 ? -16.048 7.343 -41.085 1.00 49.09 207 LEU A C 1
ATOM 1596 O O . LEU A 1 207 ? -15.613 8.189 -40.308 1.00 49.09 207 LEU A O 1
ATOM 1600 N N . HIS A 1 208 ? -15.451 7.016 -42.230 1.00 51.94 208 HIS A N 1
ATOM 1601 C CA . HIS A 1 208 ? -14.479 7.822 -42.949 1.00 51.94 208 HIS A CA 1
ATOM 1602 C C . HIS A 1 208 ? -14.952 9.272 -43.067 1.00 51.94 208 HIS A C 1
ATOM 1604 O O . HIS A 1 208 ? -16.019 9.497 -43.629 1.00 51.94 208 HIS A O 1
ATOM 1610 N N . HIS A 1 209 ? -14.121 10.241 -42.683 1.00 42.50 209 HIS A N 1
ATOM 1611 C CA . HIS A 1 209 ? -14.112 11.562 -43.315 1.00 42.50 209 HIS A CA 1
ATOM 1612 C C . HIS A 1 209 ? -12.665 12.026 -43.498 1.00 42.50 209 HIS A C 1
ATOM 1614 O O . HIS A 1 209 ? -11.952 12.333 -42.547 1.00 42.50 209 HIS A O 1
ATOM 1620 N N . ALA A 1 210 ? -12.237 12.009 -44.759 1.00 51.19 210 ALA A N 1
ATOM 1621 C CA . ALA A 1 210 ? -11.132 12.809 -45.251 1.00 51.19 210 ALA A CA 1
ATOM 1622 C C . ALA A 1 210 ? -11.684 14.213 -45.522 1.00 51.19 210 ALA A C 1
ATOM 1624 O O . ALA A 1 210 ? -12.675 14.342 -46.237 1.00 51.19 210 ALA A O 1
ATOM 1625 N N . GLY A 1 211 ? -11.068 15.243 -44.951 1.00 49.41 211 GLY A N 1
ATOM 1626 C CA . GLY A 1 211 ? -11.498 16.621 -45.170 1.00 49.41 211 GLY A CA 1
ATOM 1627 C C . GLY A 1 211 ? -11.043 17.541 -44.053 1.00 49.41 211 GLY A C 1
ATOM 1628 O O . GLY A 1 211 ? -11.772 17.759 -43.098 1.00 49.41 211 GLY A O 1
ATOM 1629 N N . ASP A 1 212 ? -9.796 17.979 -44.181 1.00 51.84 212 ASP A N 1
ATOM 1630 C CA . ASP A 1 212 ? -9.254 19.279 -43.783 1.00 51.84 212 ASP A CA 1
ATOM 1631 C C . ASP A 1 212 ? -10.255 20.257 -43.129 1.00 51.84 212 ASP A C 1
ATOM 1633 O O . ASP A 1 212 ? -11.001 20.929 -43.830 1.00 51.84 212 ASP A O 1
ATOM 1637 N N . GLU A 1 213 ? -10.263 20.346 -41.794 1.00 41.75 213 GLU A N 1
ATOM 1638 C CA . GLU A 1 213 ? -10.581 21.588 -41.077 1.00 41.75 213 GLU A CA 1
ATOM 1639 C C . GLU A 1 213 ? -10.173 21.491 -39.596 1.00 41.75 213 GLU A C 1
ATOM 1641 O O . GLU A 1 213 ? -10.554 20.592 -38.843 1.00 41.75 213 GLU A O 1
ATOM 1646 N N . THR A 1 214 ? -9.352 22.446 -39.172 1.00 53.16 214 THR A N 1
ATOM 1647 C CA . THR A 1 214 ? -8.888 22.650 -37.799 1.00 53.16 214 THR A CA 1
ATOM 1648 C C . THR A 1 214 ? -10.043 23.016 -36.867 1.00 53.16 214 THR A C 1
ATOM 1650 O O . THR A 1 214 ? -10.398 24.186 -36.743 1.00 53.16 214 THR A O 1
ATOM 1653 N N . VAL A 1 215 ? -10.581 22.032 -36.144 1.00 43.25 215 VAL A N 1
ATOM 1654 C CA . VAL A 1 215 ? -11.457 22.260 -34.985 1.00 43.25 215 VAL A CA 1
ATOM 1655 C C . VAL A 1 215 ? -10.848 21.591 -33.755 1.00 43.25 215 VAL A C 1
ATOM 1657 O O . VAL A 1 215 ? -10.714 20.372 -33.672 1.00 43.25 215 VAL A O 1
ATOM 1660 N N . VAL A 1 216 ? -10.459 22.416 -32.783 1.00 51.19 216 VAL A N 1
ATOM 1661 C CA . VAL A 1 216 ? -9.936 22.010 -31.472 1.00 51.19 216 VAL A CA 1
ATOM 1662 C C . VAL A 1 216 ? -11.096 21.464 -30.632 1.00 51.19 216 VAL A C 1
ATOM 1664 O O . VAL A 1 216 ? -11.783 22.207 -29.936 1.00 51.19 216 VAL A O 1
ATOM 1667 N N . ALA A 1 217 ? -11.352 20.160 -30.736 1.00 41.34 217 ALA A N 1
ATOM 1668 C CA . ALA A 1 217 ? -12.343 19.448 -29.934 1.00 41.34 217 ALA A CA 1
ATOM 1669 C C . ALA A 1 217 ? -11.651 18.667 -28.802 1.00 41.34 217 ALA A C 1
ATOM 1671 O O . ALA A 1 217 ? -10.799 17.813 -29.046 1.00 41.34 217 ALA A O 1
ATOM 1672 N N . PHE A 1 218 ? -12.032 18.958 -27.554 1.00 48.03 218 PHE A N 1
ATOM 1673 C CA . PHE A 1 218 ? -11.665 18.195 -26.357 1.00 48.03 218 PHE A CA 1
ATOM 1674 C C . PHE A 1 218 ? -12.300 16.791 -26.416 1.00 48.03 218 PHE A C 1
ATOM 1676 O O . PHE A 1 218 ? -13.383 16.562 -25.883 1.00 48.03 218 PHE A O 1
ATOM 1683 N N . GLY A 1 219 ? -11.637 15.857 -27.099 1.00 40.97 219 GLY A N 1
ATOM 1684 C CA . GLY A 1 219 ? -11.981 14.437 -27.125 1.00 40.97 219 GLY A CA 1
ATOM 1685 C C . GLY A 1 219 ? -11.093 13.643 -26.170 1.00 40.97 219 GLY A C 1
ATOM 1686 O O . GLY A 1 219 ? -9.868 13.677 -26.282 1.00 40.97 219 GLY A O 1
ATOM 1687 N N . SER A 1 220 ? -11.704 12.929 -25.224 1.00 50.12 220 SER A N 1
ATOM 1688 C CA . SER A 1 220 ? -11.017 11.972 -24.353 1.00 50.12 220 SER A CA 1
ATOM 1689 C C . SER A 1 220 ? -10.256 10.922 -25.180 1.00 50.12 220 SER A C 1
ATOM 1691 O O . SER A 1 220 ? -10.858 10.312 -26.066 1.00 50.12 220 SER A O 1
ATOM 1693 N N . PRO A 1 221 ? -8.967 10.660 -24.896 1.00 48.28 221 PRO A N 1
ATOM 1694 C CA . PRO A 1 221 ? -8.214 9.622 -25.586 1.00 48.28 221 PRO A CA 1
ATOM 1695 C C . PRO A 1 221 ? -8.763 8.245 -25.196 1.00 48.28 221 PRO A C 1
ATOM 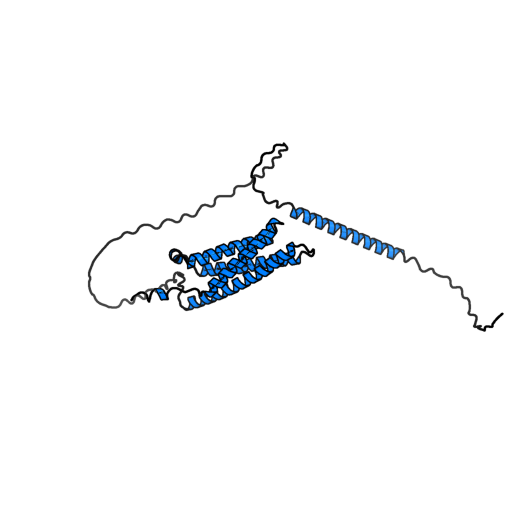1697 O O . PRO A 1 221 ? -8.620 7.800 -24.057 1.00 48.28 221 PRO A O 1
ATOM 1700 N N . GLY A 1 222 ? -9.420 7.577 -26.145 1.00 46.34 222 GLY A N 1
ATOM 1701 C CA . GLY A 1 222 ? -9.778 6.168 -26.019 1.00 46.34 222 GLY A CA 1
ATOM 1702 C C . GLY A 1 222 ? -8.514 5.300 -25.947 1.00 46.34 222 GLY A C 1
ATOM 1703 O O . GLY A 1 222 ? -7.517 5.616 -26.603 1.00 46.34 222 GLY A O 1
ATOM 1704 N N . PRO A 1 223 ? -8.511 4.220 -25.151 1.00 49.56 223 PRO A N 1
ATOM 1705 C CA . PRO A 1 223 ? -7.322 3.408 -24.968 1.00 49.56 223 PRO A CA 1
ATOM 1706 C C . PRO A 1 223 ? -7.010 2.613 -26.245 1.00 49.56 223 PRO A C 1
ATOM 1708 O O . PRO A 1 223 ? -7.791 1.778 -26.702 1.00 49.56 223 PRO A O 1
ATOM 1711 N N . VAL A 1 224 ? -5.839 2.881 -26.823 1.00 51.78 224 VAL A N 1
ATOM 1712 C CA . VAL A 1 224 ? -5.287 2.184 -27.991 1.00 51.78 224 VAL A CA 1
ATOM 1713 C C . VAL A 1 224 ? -4.785 0.801 -27.551 1.00 51.78 224 VAL A C 1
ATOM 1715 O O . VAL A 1 224 ? -3.598 0.591 -27.335 1.00 51.78 224 VAL A O 1
ATOM 1718 N N . TYR A 1 225 ? -5.698 -0.161 -27.393 1.00 48.75 225 TYR A N 1
ATOM 1719 C CA . TYR A 1 225 ? -5.380 -1.552 -27.019 1.00 48.75 225 TYR A CA 1
ATOM 1720 C C . TYR A 1 225 ? -4.914 -2.440 -28.198 1.00 48.75 225 TYR A C 1
ATOM 1722 O O . TYR A 1 225 ? -4.719 -3.640 -28.028 1.00 48.75 225 TYR A O 1
ATOM 1730 N N . GLY A 1 226 ? -4.724 -1.894 -29.405 1.00 54.91 226 GLY A N 1
ATOM 1731 C CA . GLY A 1 226 ? -4.479 -2.701 -30.614 1.00 54.91 226 GLY A CA 1
ATOM 1732 C C . GLY A 1 226 ? -3.012 -2.989 -30.960 1.00 54.91 226 GLY A C 1
ATOM 1733 O O . GLY A 1 226 ? -2.718 -3.993 -31.605 1.00 54.91 226 GLY A O 1
ATOM 1734 N N . SER A 1 227 ? -2.071 -2.136 -30.554 1.00 55.78 227 SER A N 1
ATOM 1735 C CA . SER A 1 227 ? -0.744 -2.111 -31.195 1.00 55.78 227 SER A CA 1
ATOM 1736 C C . SER A 1 227 ? 0.251 -3.130 -30.632 1.00 55.78 227 SER A C 1
ATOM 1738 O O . SER A 1 227 ? 1.164 -3.560 -31.335 1.00 55.78 227 SER A O 1
ATOM 1740 N N . GLN A 1 228 ? 0.094 -3.543 -29.371 1.00 59.94 228 GLN A N 1
ATOM 1741 C CA . GLN A 1 228 ? 1.086 -4.398 -28.711 1.00 59.94 228 GLN A CA 1
ATOM 1742 C C . GLN A 1 228 ? 1.011 -5.857 -29.189 1.00 59.94 228 GLN A C 1
ATOM 1744 O O . GLN A 1 228 ? 2.036 -6.523 -29.338 1.00 59.94 228 GLN A O 1
ATOM 1749 N N . HIS A 1 229 ? -0.193 -6.335 -29.516 1.00 66.75 229 HIS A N 1
ATOM 1750 C CA . HIS A 1 229 ? -0.388 -7.720 -29.943 1.00 66.75 229 HIS A CA 1
ATOM 1751 C C . HIS A 1 229 ? 0.188 -7.988 -31.343 1.00 66.75 229 HIS A C 1
ATOM 1753 O O . HIS A 1 229 ? 0.692 -9.080 -31.611 1.00 66.75 229 HIS A O 1
ATOM 1759 N N . GLN A 1 230 ? 0.180 -6.973 -32.215 1.00 75.00 230 GLN A N 1
ATOM 1760 C CA . GLN A 1 230 ? 0.710 -7.072 -33.574 1.00 75.00 230 GLN A CA 1
ATOM 1761 C C . GLN A 1 230 ? 2.247 -7.117 -33.590 1.00 75.00 230 GLN A C 1
ATOM 1763 O O . GLN A 1 230 ? 2.840 -7.849 -34.384 1.00 75.00 230 GLN A O 1
ATOM 1768 N N . GLN A 1 231 ? 2.901 -6.412 -32.662 1.00 78.62 231 GLN A N 1
ATOM 1769 C CA . GLN A 1 231 ? 4.361 -6.420 -32.556 1.00 78.62 231 GLN A CA 1
ATOM 1770 C C . GLN A 1 231 ? 4.895 -7.761 -32.023 1.00 78.62 231 GLN A C 1
ATOM 1772 O O . GLN A 1 231 ? 5.925 -8.251 -32.490 1.00 78.62 231 GLN A O 1
ATOM 1777 N N . GLN A 1 232 ? 4.159 -8.410 -31.113 1.00 80.25 232 GLN A N 1
ATOM 1778 C CA . GLN A 1 232 ? 4.534 -9.730 -30.598 1.00 80.25 232 GLN A CA 1
ATOM 1779 C C . GLN A 1 232 ? 4.406 -10.832 -31.667 1.00 80.25 232 GLN A C 1
ATOM 1781 O O . GLN A 1 232 ? 5.234 -11.744 -31.722 1.00 80.25 232 GLN A O 1
ATOM 1786 N N . GLN A 1 233 ? 3.431 -10.716 -32.576 1.00 84.12 233 GLN A N 1
ATOM 1787 C CA . GLN A 1 233 ? 3.254 -11.665 -33.681 1.00 84.12 233 GLN A CA 1
ATOM 1788 C C . GLN A 1 233 ? 4.375 -11.555 -34.732 1.00 84.12 233 GLN A C 1
ATOM 1790 O O . GLN A 1 233 ? 4.823 -12.568 -35.273 1.00 84.12 233 GLN A O 1
ATOM 1795 N N . GLN A 1 234 ? 4.896 -10.345 -34.966 1.00 85.69 234 GLN A N 1
ATOM 1796 C CA . GLN A 1 234 ? 6.030 -10.127 -35.871 1.00 85.69 234 GLN A CA 1
ATOM 1797 C C . GLN A 1 234 ? 7.343 -10.721 -35.332 1.00 85.69 234 GLN A C 1
ATOM 1799 O O . GLN A 1 234 ? 8.117 -11.298 -36.099 1.00 85.69 234 GLN A O 1
ATOM 1804 N N . GLN A 1 235 ? 7.579 -10.656 -34.015 1.00 87.94 235 GLN A N 1
ATOM 1805 C CA . GLN A 1 235 ? 8.759 -11.280 -33.399 1.00 87.94 235 GLN A CA 1
ATOM 1806 C C . GLN A 1 235 ? 8.738 -12.813 -33.493 1.00 87.94 235 GLN A C 1
ATOM 1808 O O . GLN A 1 235 ? 9.779 -13.422 -33.750 1.00 87.94 235 GLN A O 1
ATOM 1813 N N . GLN A 1 236 ? 7.567 -13.447 -33.358 1.00 89.12 236 GLN A N 1
ATOM 1814 C CA . GLN A 1 236 ? 7.450 -14.902 -33.518 1.00 89.12 236 GLN A CA 1
ATOM 1815 C C . GLN A 1 236 ? 7.754 -15.371 -34.950 1.00 89.12 236 GLN A C 1
ATOM 1817 O O . GLN A 1 236 ? 8.406 -16.403 -35.124 1.00 89.12 236 GLN A O 1
ATOM 1822 N N . GLN A 1 237 ? 7.363 -14.606 -35.978 1.00 90.75 237 GLN A N 1
ATOM 1823 C CA . GLN A 1 237 ? 7.701 -14.944 -37.368 1.00 90.75 237 GLN A CA 1
ATOM 1824 C C . GLN A 1 237 ? 9.207 -14.852 -37.658 1.00 90.75 237 GLN A C 1
ATOM 1826 O O . GLN A 1 237 ? 9.742 -15.712 -38.361 1.00 90.75 237 GLN A O 1
ATOM 1831 N N . GLN A 1 238 ? 9.919 -13.871 -37.088 1.00 92.69 238 GLN A N 1
ATOM 1832 C CA . GLN A 1 238 ? 11.376 -13.779 -37.262 1.00 92.69 238 GLN A CA 1
ATOM 1833 C C . GLN A 1 238 ? 12.128 -14.951 -36.613 1.00 92.69 238 GLN A C 1
ATOM 1835 O O . GLN A 1 238 ? 13.086 -15.456 -37.203 1.00 92.69 238 GLN A O 1
ATOM 1840 N N . GLN A 1 239 ? 11.684 -15.437 -35.447 1.00 91.62 239 GLN A N 1
ATOM 1841 C CA . GLN A 1 239 ? 12.302 -16.613 -34.821 1.00 91.62 239 GLN A CA 1
ATOM 1842 C C . GLN A 1 239 ? 12.116 -17.893 -35.650 1.00 91.62 239 GLN A C 1
ATOM 1844 O O . GLN A 1 239 ? 13.058 -18.680 -35.767 1.00 91.62 239 GLN A O 1
ATOM 1849 N N . GLN A 1 240 ? 10.950 -18.090 -36.279 1.00 92.25 240 GLN A N 1
ATOM 1850 C CA . GLN A 1 240 ? 10.739 -19.249 -37.159 1.00 92.25 240 GLN A CA 1
ATOM 1851 C C . GLN A 1 240 ? 11.629 -19.213 -38.410 1.00 92.25 240 GLN A C 1
ATOM 1853 O O . GLN A 1 240 ? 12.160 -20.254 -38.803 1.00 92.25 240 GLN A O 1
ATOM 1858 N N . GLN A 1 241 ? 11.865 -18.037 -39.007 1.00 93.38 241 GLN A N 1
ATOM 1859 C CA . GLN A 1 241 ? 12.778 -17.927 -40.154 1.00 93.38 241 GLN A CA 1
ATOM 1860 C C . GLN A 1 241 ? 14.233 -18.259 -39.790 1.00 93.38 241 GLN A C 1
ATOM 1862 O O . GLN A 1 241 ? 14.914 -18.931 -40.567 1.00 93.38 241 GLN A O 1
ATOM 1867 N N . GLN A 1 242 ? 14.711 -17.858 -38.606 1.00 93.69 242 GLN A N 1
ATOM 1868 C CA . GLN A 1 242 ? 16.069 -18.213 -38.173 1.00 93.69 242 GLN A CA 1
ATOM 1869 C C . GLN A 1 242 ? 16.240 -19.718 -37.928 1.00 93.69 242 GLN A C 1
ATOM 1871 O O . GLN A 1 242 ? 17.278 -20.276 -38.294 1.00 93.69 242 GLN A O 1
ATOM 1876 N N . GLN A 1 243 ? 15.232 -20.404 -37.375 1.00 92.31 243 GLN A N 1
ATOM 1877 C CA . GLN A 1 243 ? 15.303 -21.861 -37.204 1.00 92.31 243 GLN A CA 1
ATOM 1878 C C . GLN A 1 243 ? 15.342 -22.609 -38.543 1.00 92.31 243 GLN A C 1
ATOM 1880 O O . GLN A 1 243 ? 16.114 -23.560 -38.679 1.00 92.31 243 GLN A O 1
ATOM 1885 N N . GLN A 1 244 ? 14.587 -22.165 -39.556 1.00 92.44 244 GLN A N 1
ATOM 1886 C CA . GLN A 1 244 ? 14.657 -22.780 -40.888 1.00 92.44 244 GLN A CA 1
ATOM 1887 C C . GLN A 1 244 ? 16.031 -22.598 -41.548 1.00 92.44 244 GLN A C 1
ATOM 1889 O O . GLN A 1 244 ? 16.545 -23.545 -42.148 1.00 92.44 244 GLN A O 1
ATOM 1894 N N . GLN A 1 245 ? 16.673 -21.433 -41.397 1.00 92.56 245 GLN A N 1
ATOM 1895 C CA . GLN A 1 245 ? 18.027 -21.231 -41.932 1.00 92.56 245 GLN A CA 1
ATOM 1896 C C . GLN A 1 245 ? 19.078 -22.110 -41.239 1.00 92.56 245 GLN A C 1
ATOM 1898 O O . GLN A 1 245 ? 19.984 -22.616 -41.909 1.00 92.56 245 GLN A O 1
ATOM 1903 N N . GLN A 1 246 ? 18.954 -22.350 -39.928 1.00 90.69 246 GLN A N 1
ATOM 1904 C CA . GLN A 1 246 ? 19.854 -23.273 -39.225 1.00 90.69 246 GLN A CA 1
ATOM 1905 C C . GLN A 1 246 ? 19.668 -24.728 -39.671 1.00 90.69 246 GLN A C 1
ATOM 1907 O O . GLN A 1 246 ? 20.663 -25.432 -39.859 1.00 90.69 246 GLN A O 1
ATOM 1912 N N . GLN A 1 247 ? 18.429 -25.177 -39.906 1.00 89.44 247 GLN A N 1
ATOM 1913 C CA . GLN A 1 247 ? 18.180 -26.534 -40.408 1.00 89.44 247 GLN A CA 1
ATOM 1914 C C . GLN A 1 247 ? 18.738 -26.746 -41.822 1.00 89.44 247 GLN A C 1
ATOM 1916 O O . GLN A 1 247 ? 19.311 -27.806 -42.094 1.00 89.44 247 GLN A O 1
ATOM 1921 N N . GLN A 1 248 ? 18.653 -25.737 -42.699 1.00 88.69 248 GLN A N 1
ATOM 1922 C CA . GLN A 1 248 ? 19.273 -25.804 -44.028 1.00 88.69 248 GLN A CA 1
ATOM 1923 C C . GLN A 1 248 ? 20.803 -25.871 -43.946 1.00 88.69 248 GLN A C 1
ATOM 1925 O O . GLN A 1 248 ? 21.413 -26.684 -44.642 1.00 88.69 248 GLN A O 1
ATOM 1930 N N . HIS A 1 249 ? 21.430 -25.099 -43.052 1.00 88.25 249 HIS A N 1
ATOM 1931 C CA . HIS A 1 249 ? 22.880 -25.172 -42.846 1.00 88.25 249 HIS A CA 1
ATOM 1932 C C . HIS A 1 249 ? 23.337 -26.543 -42.330 1.00 88.25 249 HIS A C 1
ATOM 1934 O O . HIS A 1 249 ? 24.385 -27.034 -42.751 1.00 88.25 249 HIS A O 1
ATOM 1940 N N . GLN A 1 250 ? 22.563 -27.189 -41.451 1.00 88.69 250 GLN A N 1
ATOM 1941 C CA . GLN A 1 250 ? 22.884 -28.546 -40.998 1.00 88.69 250 GLN A CA 1
ATOM 1942 C C . GLN A 1 250 ? 22.743 -29.583 -42.118 1.00 88.69 250 GLN A C 1
ATOM 1944 O O . GLN A 1 250 ? 23.621 -30.433 -42.257 1.00 88.69 250 GLN A O 1
ATOM 1949 N N . HIS A 1 251 ? 21.706 -29.487 -42.959 1.00 81.38 251 HIS A N 1
ATOM 1950 C CA . HIS A 1 251 ? 21.555 -30.390 -44.108 1.00 81.38 251 HIS A CA 1
ATOM 1951 C C . HIS A 1 251 ? 22.693 -30.231 -45.118 1.00 81.38 251 HIS A C 1
ATOM 1953 O O . HIS A 1 251 ? 23.190 -31.223 -45.649 1.00 81.38 251 HIS A O 1
ATOM 1959 N N . GLN A 1 252 ? 23.149 -29.000 -45.352 1.00 83.81 252 GLN A N 1
ATOM 1960 C CA . GLN A 1 252 ? 24.250 -28.746 -46.275 1.00 83.81 252 GLN A CA 1
ATOM 1961 C C . GLN A 1 252 ? 25.586 -29.267 -45.729 1.00 83.81 252 GLN A C 1
ATOM 1963 O O . GLN A 1 252 ? 26.354 -29.865 -46.483 1.00 83.81 252 GLN A O 1
ATOM 1968 N N . LYS A 1 253 ? 25.823 -29.140 -44.413 1.00 83.94 253 LYS A N 1
ATOM 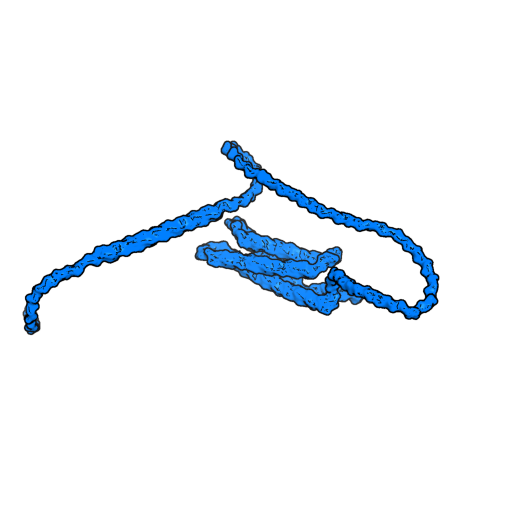1969 C CA . LYS A 1 253 ? 26.986 -29.757 -43.754 1.00 83.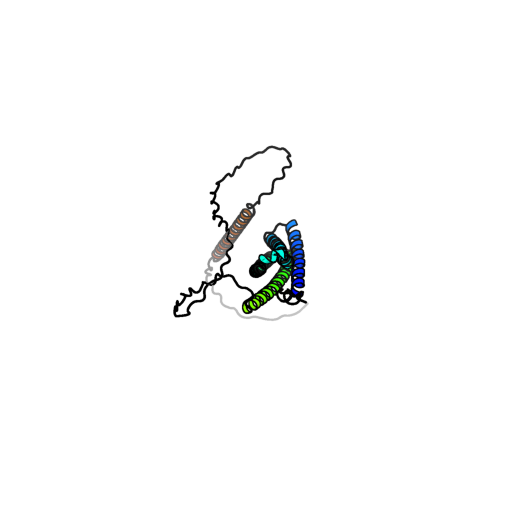94 253 LYS A CA 1
ATOM 1970 C C . LYS A 1 253 ? 26.967 -31.283 -43.869 1.00 83.94 253 LYS A C 1
ATOM 1972 O O . LYS A 1 253 ? 27.959 -31.853 -44.319 1.00 83.94 253 LYS A O 1
ATOM 1977 N N . ALA A 1 254 ? 25.835 -31.925 -43.575 1.00 77.62 254 ALA A N 1
ATOM 1978 C CA . ALA A 1 254 ? 25.698 -33.380 -43.678 1.00 77.62 254 ALA A CA 1
ATOM 1979 C C . ALA A 1 254 ? 25.934 -33.899 -45.114 1.00 77.62 254 ALA A C 1
ATOM 1981 O O . ALA A 1 254 ? 26.584 -34.928 -45.316 1.00 77.62 254 ALA A O 1
ATOM 1982 N N . TYR A 1 255 ? 25.478 -33.154 -46.128 1.00 71.19 255 TYR A N 1
ATOM 1983 C CA . TYR A 1 255 ? 25.738 -33.489 -47.532 1.00 71.19 255 TYR A CA 1
ATOM 1984 C C . TYR A 1 255 ? 27.205 -33.293 -47.942 1.00 71.19 255 TYR A C 1
ATOM 1986 O O . TYR A 1 255 ? 27.730 -34.098 -48.711 1.00 71.19 255 TYR A O 1
ATOM 1994 N N . SER A 1 256 ? 27.883 -32.256 -47.435 1.00 72.12 256 SER A N 1
ATOM 1995 C CA . SER A 1 256 ? 29.306 -32.033 -47.731 1.00 72.12 256 SER A CA 1
ATOM 1996 C C . SER A 1 256 ? 30.226 -33.082 -47.100 1.00 72.12 256 SER A C 1
ATOM 1998 O O . SER A 1 256 ? 31.220 -33.461 -47.711 1.00 72.12 256 SER A O 1
ATOM 2000 N N . GLU A 1 257 ? 29.867 -33.610 -45.928 1.00 67.06 257 GLU A N 1
ATOM 2001 C CA . GLU A 1 257 ? 30.667 -34.618 -45.220 1.00 67.06 257 GLU A CA 1
ATOM 2002 C C . GLU A 1 257 ? 30.546 -36.007 -45.873 1.00 67.06 257 GLU A C 1
ATOM 2004 O O . GLU A 1 257 ? 31.527 -36.741 -45.984 1.00 67.06 257 GLU A O 1
ATOM 2009 N N . THR A 1 258 ? 29.377 -36.328 -46.437 1.00 59.66 258 THR A N 1
ATOM 2010 C CA . THR A 1 258 ? 29.149 -37.612 -47.128 1.00 59.66 258 THR A CA 1
ATOM 2011 C C . THR A 1 258 ? 29.831 -37.675 -48.504 1.00 59.66 258 THR A C 1
ATOM 2013 O O . THR A 1 258 ? 30.200 -38.754 -48.961 1.00 59.66 258 THR A O 1
ATOM 2016 N N . ARG A 1 259 ? 30.056 -36.532 -49.172 1.00 56.72 259 ARG A N 1
ATOM 2017 C CA . ARG A 1 259 ? 30.678 -36.486 -50.512 1.00 56.72 259 ARG A CA 1
ATOM 2018 C C . ARG A 1 259 ? 32.215 -36.515 -50.493 1.00 56.72 259 ARG A C 1
ATOM 2020 O O . ARG A 1 259 ? 32.815 -36.720 -51.539 1.00 56.72 259 ARG A O 1
ATOM 2027 N N . GLY A 1 260 ? 32.853 -36.332 -49.333 1.00 54.09 260 GLY A N 1
ATOM 2028 C CA . GLY A 1 260 ? 34.318 -36.359 -49.189 1.00 54.09 260 GLY A CA 1
ATOM 2029 C C . GLY A 1 260 ? 34.926 -37.748 -48.959 1.00 54.09 260 GLY A C 1
ATOM 2030 O O . GLY A 1 260 ? 36.145 -37.879 -48.944 1.00 54.09 260 GLY A O 1
ATOM 2031 N N . SER A 1 261 ? 34.103 -38.785 -48.786 1.00 55.72 261 SER A N 1
ATOM 2032 C CA . SER A 1 261 ? 34.559 -40.169 -48.597 1.00 55.72 261 SER A CA 1
ATOM 2033 C C . SER A 1 261 ? 34.598 -40.925 -49.932 1.00 55.72 261 SER A C 1
ATOM 2035 O O . SER A 1 261 ? 33.984 -41.980 -50.082 1.00 55.72 261 SER A O 1
ATOM 2037 N N . GLU A 1 262 ? 35.284 -40.372 -50.934 1.00 50.81 262 GLU A N 1
ATOM 2038 C CA . GLU A 1 262 ? 35.623 -41.119 -52.146 1.00 50.81 262 GLU A CA 1
ATOM 2039 C C . GLU A 1 262 ? 36.796 -42.069 -51.847 1.00 50.81 262 GLU A C 1
ATOM 2041 O O . GLU A 1 262 ? 37.926 -41.646 -51.637 1.00 50.81 262 GLU A O 1
ATOM 2046 N N . LEU A 1 263 ? 36.453 -43.361 -51.800 1.00 54.94 263 LEU A N 1
ATOM 2047 C CA . LEU A 1 263 ? 37.219 -44.537 -52.235 1.00 54.94 263 LEU A CA 1
ATOM 2048 C C . LEU A 1 263 ? 38.717 -44.619 -51.858 1.00 54.94 263 LEU A C 1
ATOM 2050 O O . LEU A 1 263 ? 39.542 -43.935 -52.464 1.00 54.94 263 LEU A O 1
ATOM 2054 N N . PRO A 1 264 ? 39.127 -45.565 -50.981 1.00 52.28 264 PRO A N 1
ATOM 2055 C CA . PRO A 1 264 ? 40.535 -45.929 -50.879 1.00 52.28 264 PRO A CA 1
ATOM 2056 C C . PRO A 1 264 ? 41.010 -46.478 -52.229 1.00 52.28 264 PRO A C 1
ATOM 2058 O O . PRO A 1 264 ? 40.503 -47.487 -52.725 1.00 52.28 264 PRO A O 1
ATOM 2061 N N . ALA A 1 265 ? 41.987 -45.794 -52.823 1.00 56.19 265 ALA A N 1
ATOM 2062 C CA . ALA A 1 265 ? 42.737 -46.288 -53.963 1.00 56.19 265 ALA A CA 1
ATOM 2063 C C . ALA A 1 265 ? 43.318 -47.667 -53.612 1.00 56.19 265 ALA A C 1
ATOM 2065 O O . ALA A 1 265 ? 44.095 -47.813 -52.669 1.00 56.19 265 ALA A O 1
ATOM 2066 N N . GLN A 1 266 ? 42.910 -48.690 -54.361 1.00 52.81 266 GLN A N 1
ATOM 2067 C CA . GLN A 1 266 ? 43.520 -50.013 -54.335 1.00 52.81 266 GLN A CA 1
ATOM 2068 C C . GLN A 1 266 ? 44.914 -49.886 -54.968 1.00 52.81 266 GLN A C 1
ATOM 2070 O O . GLN A 1 266 ? 45.093 -50.033 -56.176 1.00 52.81 266 GLN A O 1
ATOM 2075 N N . GLU A 1 267 ? 45.892 -49.509 -54.147 1.00 48.38 267 GLU A N 1
ATOM 2076 C CA . GLU A 1 267 ? 47.290 -49.363 -54.535 1.00 48.38 267 GLU A CA 1
ATOM 2077 C C . GLU A 1 267 ? 47.894 -50.758 -54.772 1.00 48.38 267 GLU A C 1
ATOM 2079 O O . GLU A 1 267 ? 47.980 -51.604 -53.877 1.00 48.38 267 GLU A O 1
ATOM 2084 N N . LEU A 1 268 ? 48.241 -51.017 -56.032 1.00 48.16 268 LEU A N 1
ATOM 2085 C CA . LEU A 1 268 ? 48.895 -52.226 -56.519 1.00 48.16 268 LEU A CA 1
ATOM 2086 C C . LEU A 1 268 ? 50.246 -52.415 -55.811 1.00 48.16 268 LEU A C 1
ATOM 2088 O O . LEU A 1 268 ? 51.148 -51.592 -55.940 1.00 48.16 268 LEU A O 1
ATOM 2092 N N . GLN A 1 269 ? 50.391 -53.535 -55.101 1.00 48.41 269 GLN A N 1
ATOM 2093 C CA . GLN A 1 269 ? 51.641 -53.970 -54.482 1.00 48.41 269 GLN A CA 1
ATOM 2094 C C . GLN A 1 269 ? 52.765 -54.069 -55.529 1.00 48.41 269 GLN A C 1
ATOM 2096 O O . GLN A 1 269 ? 52.738 -54.935 -56.405 1.00 48.41 269 GLN A O 1
ATOM 2101 N N . HIS A 1 270 ? 53.781 -53.214 -55.412 1.00 47.91 270 HIS A N 1
ATOM 2102 C CA . HIS A 1 270 ? 55.094 -53.414 -56.025 1.00 47.91 270 HIS A CA 1
ATOM 2103 C C . HIS A 1 270 ? 56.143 -53.535 -54.920 1.00 47.91 270 HIS A C 1
ATOM 2105 O O . HIS A 1 270 ? 56.448 -52.590 -54.196 1.00 47.91 270 HIS A O 1
ATOM 2111 N N . SER A 1 271 ? 56.663 -54.750 -54.765 1.00 55.19 271 SER A N 1
ATOM 2112 C CA . SER A 1 271 ? 57.720 -55.097 -53.822 1.00 55.19 271 SER A CA 1
ATOM 2113 C C . SER A 1 271 ? 59.056 -54.494 -54.258 1.00 55.19 271 SER A C 1
ATOM 2115 O O . SER A 1 271 ? 59.494 -54.734 -55.379 1.00 55.19 271 SER A O 1
ATOM 2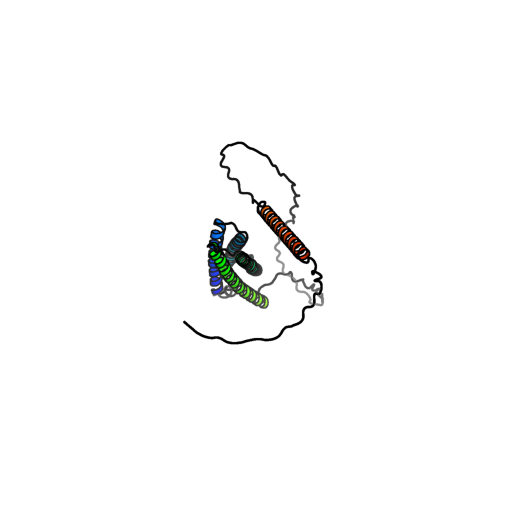117 N N . THR A 1 272 ? 59.745 -53.788 -53.357 1.00 53.62 272 THR A N 1
ATOM 2118 C CA . THR A 1 272 ? 61.184 -53.501 -53.499 1.00 53.62 272 THR A CA 1
ATOM 2119 C C . THR A 1 272 ? 61.891 -53.720 -52.148 1.00 53.62 272 THR A C 1
ATOM 2121 O O . THR A 1 272 ? 61.387 -53.238 -51.133 1.00 53.62 272 THR A O 1
ATOM 2124 N N . PRO A 1 273 ? 62.998 -54.488 -52.094 1.00 58.31 273 PRO A N 1
ATOM 2125 C CA . PRO A 1 273 ? 63.667 -54.903 -50.853 1.00 58.31 273 PRO A CA 1
ATOM 2126 C C . PRO A 1 273 ? 64.617 -53.834 -50.264 1.00 58.31 273 PRO A C 1
ATOM 2128 O O . PRO A 1 273 ? 64.984 -52.886 -50.961 1.00 58.31 273 PRO A O 1
ATOM 2131 N N . PRO A 1 274 ? 65.045 -53.982 -48.990 1.00 56.22 274 PRO A N 1
ATOM 2132 C CA . PRO A 1 274 ? 65.794 -52.959 -48.264 1.00 56.22 274 PRO A CA 1
ATOM 2133 C C . PRO A 1 274 ? 67.309 -53.036 -48.523 1.00 56.22 274 PRO A C 1
ATOM 2135 O O . PRO A 1 274 ? 67.915 -54.100 -48.422 1.00 56.22 274 PRO A O 1
ATOM 2138 N N . LEU A 1 275 ? 67.935 -51.882 -48.768 1.00 53.94 275 LEU A N 1
ATOM 2139 C CA . LEU A 1 275 ? 69.383 -51.660 -48.645 1.00 53.94 275 LEU A CA 1
ATOM 2140 C C . LEU A 1 275 ? 69.582 -50.568 -47.585 1.00 53.94 275 LEU A C 1
ATOM 2142 O O . LEU A 1 275 ? 69.133 -49.443 -47.759 1.00 53.94 275 LEU A O 1
ATOM 2146 N N . VAL A 1 276 ? 69.933 -50.945 -46.356 1.00 53.28 276 VAL A N 1
ATOM 2147 C CA . VAL A 1 276 ? 71.302 -51.115 -45.830 1.00 53.28 276 VAL A CA 1
ATOM 2148 C C . VAL A 1 276 ? 72.041 -49.783 -45.648 1.00 53.28 276 VAL A C 1
ATOM 2150 O O . VAL A 1 276 ? 72.381 -49.077 -46.588 1.00 53.28 276 VAL A O 1
ATOM 2153 N N . ALA A 1 277 ? 72.265 -49.523 -44.359 1.00 52.88 277 ALA A N 1
ATOM 2154 C CA . ALA A 1 277 ? 73.152 -48.591 -43.678 1.00 52.88 277 ALA A CA 1
ATOM 2155 C C . ALA A 1 277 ? 74.384 -48.066 -44.437 1.00 52.88 277 ALA A C 1
ATOM 2157 O O . ALA A 1 277 ? 75.107 -48.815 -45.088 1.00 52.88 277 ALA A O 1
ATOM 2158 N N . GLY A 1 278 ? 74.711 -46.797 -44.174 1.00 47.69 278 GLY A N 1
ATOM 2159 C CA . GLY A 1 278 ? 76.013 -46.223 -44.509 1.00 47.69 278 GLY A CA 1
ATOM 2160 C C . GLY A 1 278 ? 76.144 -44.744 -44.151 1.00 47.69 278 GLY A C 1
ATOM 2161 O O . GLY A 1 278 ? 76.095 -43.892 -45.026 1.00 47.69 278 GLY A O 1
ATOM 2162 N N . SER A 1 279 ? 76.325 -44.443 -42.863 1.00 51.94 279 SER A N 1
ATOM 2163 C CA . SER A 1 279 ? 77.009 -43.219 -42.403 1.00 51.94 279 SER A CA 1
ATOM 2164 C C . SER A 1 279 ? 78.490 -43.322 -42.811 1.00 51.94 279 SER A C 1
ATOM 2166 O O . SER A 1 279 ? 79.022 -44.433 -42.705 1.00 51.94 279 SER A O 1
ATOM 2168 N N . PRO A 1 280 ? 79.178 -42.258 -43.288 1.00 56.72 280 PRO A N 1
ATOM 2169 C CA . PRO A 1 280 ? 80.001 -41.480 -42.349 1.00 56.72 280 PRO A CA 1
ATOM 2170 C C . PRO A 1 280 ? 80.333 -40.009 -42.733 1.00 56.72 280 PRO A C 1
ATOM 2172 O O . PRO A 1 280 ? 80.339 -39.607 -43.888 1.00 56.72 280 PRO A O 1
ATOM 2175 N N . ALA A 1 281 ? 80.712 -39.264 -41.688 1.00 50.44 281 ALA A N 1
ATOM 2176 C CA . ALA A 1 281 ? 81.834 -38.315 -41.579 1.00 50.44 281 ALA A CA 1
ATOM 2177 C C . ALA A 1 281 ? 82.023 -37.118 -42.554 1.00 50.44 281 ALA A C 1
ATOM 2179 O O . ALA A 1 281 ? 82.393 -37.250 -43.714 1.00 50.44 281 ALA A O 1
ATOM 2180 N N . HIS A 1 282 ? 81.949 -35.925 -41.944 1.00 48.47 282 HIS A N 1
ATOM 2181 C CA . HIS A 1 282 ? 82.833 -34.744 -42.079 1.00 48.47 282 HIS A CA 1
ATOM 2182 C C . HIS A 1 282 ? 84.232 -34.986 -42.706 1.00 48.47 282 HIS A C 1
ATOM 2184 O O . HIS A 1 282 ? 84.828 -36.025 -42.418 1.00 48.47 282 HIS A O 1
ATOM 2190 N N . PRO A 1 283 ? 84.852 -33.996 -43.409 1.00 60.12 283 PRO A N 1
ATOM 2191 C CA . PRO A 1 283 ? 85.512 -32.876 -42.707 1.00 60.12 283 PRO A CA 1
ATOM 2192 C C . PRO A 1 283 ? 85.635 -31.502 -43.427 1.00 60.12 283 PRO A C 1
ATOM 2194 O O . PRO A 1 283 ? 85.380 -31.332 -44.610 1.00 60.12 283 PRO A O 1
ATOM 2197 N N . LYS A 1 284 ? 86.041 -30.540 -42.584 1.00 50.06 284 LYS A N 1
ATOM 2198 C CA . LYS A 1 284 ? 86.632 -29.190 -42.723 1.00 50.06 284 LYS A CA 1
ATOM 2199 C C . LYS A 1 284 ? 87.189 -28.661 -44.070 1.00 50.06 284 LYS A C 1
ATOM 2201 O O . LYS A 1 284 ? 88.019 -29.302 -44.695 1.00 50.06 284 LYS A O 1
ATOM 2206 N N . ALA A 1 285 ? 86.912 -27.358 -44.234 1.00 54.78 285 ALA A N 1
ATOM 2207 C CA . ALA A 1 285 ? 87.811 -26.214 -44.494 1.00 54.78 285 ALA A CA 1
ATOM 2208 C C . ALA A 1 285 ? 88.521 -26.055 -45.850 1.00 54.78 285 ALA A C 1
ATOM 2210 O O . ALA A 1 285 ? 89.392 -26.842 -46.202 1.00 54.78 285 ALA A O 1
ATOM 2211 N N . SER A 1 286 ? 88.268 -24.900 -46.479 1.00 54.44 286 SER A N 1
ATOM 2212 C CA . SER A 1 286 ? 89.278 -23.861 -46.728 1.00 54.44 286 SER A CA 1
ATOM 2213 C C . SER A 1 286 ? 88.609 -22.499 -46.888 1.00 54.44 286 SER A C 1
ATOM 2215 O O . SER A 1 286 ? 87.462 -22.478 -47.385 1.00 54.44 286 SER A O 1
#

Secondary structure (DSSP, 8-state):
--TTTGGGSS----HHHHHHHHHHHHHHHHHHHHHHHHHTT---HHHHHHHHHHHHHHHHHHHHHHHHH-GGGGGG--HHHHHHHHHHHHHHHHHHHHHHHHHHHH--S--HHHHHHHHHHHHHHHHHHHHHHHHHHHHHHHHHHHHTT--------------------------------------PPPP-PPP------------------------------SHHHHHHHHHHHHHHHHHHHHHHHHHHHHHHHHHT--------------------------

Sequence (286 aa):
MDQTKADRDVLRTPTWILGIRIAQSVLSLLILALSAAIATRNYIDESGLSLAVSLMTWLSIAYMTLTERLPTLRTGYHVVAVLALDGFLIVLWLAAFAALAARRAMWYYYTGIEGLTSATAGLGSLEWILFIITFVWGLISFLKGRKQGRFPLNLPKTEDCAMETNEAAARPAQMPVPTSTPSPQPTPSLYSPPLLTPQSPYMVDALHHAGDETVVAFGSPGPVYGSQHQQQQQQQQQQQQQQQQQQQHQHQKAYSETRGSELPAQELQHSTPPLVAGSPAHPKAS

Solvent-accessible surface area (backbone atoms only — not comparable to full-atom values): 18555 Å² total; per-residue (Å²): 138,76,77,75,64,74,67,73,76,62,83,74,75,60,69,68,55,56,53,51,50,51,51,47,54,53,52,33,50,53,43,32,54,53,27,51,60,47,43,77,76,51,81,43,75,58,44,51,46,43,35,51,52,30,52,50,50,51,52,51,53,49,52,56,53,48,44,72,70,34,77,88,44,44,90,74,63,47,72,66,57,55,50,49,52,44,52,50,49,36,54,50,35,51,50,33,27,50,45,38,50,54,55,58,74,73,61,89,74,95,48,82,64,55,60,54,48,50,49,44,27,54,52,35,50,54,47,32,51,53,38,49,56,54,41,53,52,50,50,52,53,50,55,52,38,50,76,67,62,72,61,75,71,81,59,75,69,74,69,73,79,65,70,71,78,79,78,86,77,89,80,85,86,85,86,90,85,89,83,89,83,82,86,84,86,83,83,88,84,79,89,78,83,84,78,86,78,79,86,85,80,85,83,88,81,87,74,91,78,90,75,96,73,97,70,96,69,96,68,81,84,73,83,82,82,67,65,67,64,57,54,56,53,54,54,55,54,54,53,54,53,55,53,53,54,51,54,52,53,51,52,53,50,58,54,56,62,64,68,68,71,73,69,85,78,85,76,79,90,75,91,78,85,91,80,81,89,80,87,82,82,86,86,83,89,132

pLDDT: mean 73.0, std 18.74, range [40.62, 97.12]